Protein AF-A0A916MU70-F1 (afdb_monomer)

Radius of gyration: 18.19 Å; Cα contacts (8 Å, |Δi|>4): 261; chains: 1; bounding box: 43×36×58 Å

Solvent-accessible surface area (backbone atoms only — not comparable to full-atom values): 12241 Å² total; per-residue (Å²): 140,84,85,81,74,80,84,78,78,71,92,57,58,66,60,53,39,55,78,70,65,74,67,72,86,77,66,95,79,74,77,69,49,66,73,71,32,56,70,59,54,36,50,54,51,41,35,31,39,63,47,20,15,44,56,79,94,59,26,24,42,72,26,68,71,28,51,39,54,52,48,46,37,49,30,33,50,70,59,36,48,53,48,24,60,76,67,69,33,61,69,55,35,55,56,50,52,65,70,32,70,90,62,74,66,68,61,48,84,33,25,16,44,101,86,38,65,35,58,87,59,51,63,60,33,53,48,50,36,40,77,70,49,26,36,45,80,45,81,50,98,90,34,46,32,41,30,60,29,74,64,23,47,57,48,31,56,54,48,56,72,36,77,91,34,40,59,60,39,53,40,16,34,46,43,15,73,79,44,34,90,54,54,49,65,57,55,46,53,48,43,59,72,76,37,50,67,55,67,67,37,54,77,78,32,69,57,67,80,74,78,82,86,123

Mean predicted aligned error: 9.68 Å

Foldseek 3Di:
DDDDDDDDPDPVPVVVCVVLPVDDPDDPDPPPALARDLVNVLLLLLLLQQQQAPPNVWGKDKAPLLSQLLSVCLQCVVVLLLLCVVVVVVVLNVLLCVLCVVHRHRSYWFFQADLFTHDPCVVVSVCVCVVSQQWDWDDDPNITMITGDPNSNVVSVVSCPDPVCVSSNSSSNSSNVSPSPPDSVVSSVVCVVRVVQRVPHDGPDTRDPDDDPD

Secondary structure (DSSP, 8-state):
----PPPPPPTTHHHHHHHTT------TT----GGG-HHHHHHHHHHHHHHH-SSTTS-EEE-HHHHHHHHHHHH-HHHHHHHHHHTT-HHHHHHHHHHTTT----SSPPEEETTEEE-TTHHHHHHHHHHTTSEEEEEETTEEEEEE-HHHHHHHHHHHHSGGGHHHHHHHHHHHHHHTTS-HHHHHHHHHHH-HHHHHSPTTSB--------

Sequence (214 aa):
MSTIYPPQPPRGLAEFAEKVGLFTRRPPNALFSTEESIPLHATRLLLLLHLAGRPINQPRIEGRTKLAKLDFFVRYPQFLEKAARILSADKQLAQLQEVTKEGATVESHMIRYRYGPWDQKYYLVLAYLSGKALIDVRPQEGVDRYSLTYKGQELAVKLEAFSEFQILAVQSRIVGDLFGQRRGSWIKDFIYRHFPEVVRTPYNQIIVKADGNE

Structure (mmCIF, N/CA/C/O backbone):
data_AF-A0A916MU70-F1
#
_entry.id   AF-A0A916MU70-F1
#
loop_
_atom_site.group_PDB
_atom_site.id
_atom_site.type_symbol
_atom_site.label_atom_id
_atom_site.label_alt_id
_atom_site.label_comp_id
_atom_site.label_asym_id
_atom_site.label_entity_id
_atom_site.label_seq_id
_atom_site.pdbx_PDB_ins_code
_atom_site.Cartn_x
_atom_site.Cartn_y
_atom_site.Cartn_z
_atom_site.occupancy
_atom_site.B_iso_or_equiv
_atom_site.auth_seq_id
_atom_site.auth_comp_id
_atom_site.auth_asym_id
_atom_site.auth_atom_id
_atom_site.pdbx_PDB_model_num
ATOM 1 N N . MET A 1 1 ? 11.731 19.813 42.533 1.00 39.09 1 MET A N 1
ATOM 2 C CA . MET A 1 1 ? 11.841 19.211 41.187 1.00 39.09 1 MET A CA 1
ATOM 3 C C . MET A 1 1 ? 10.915 18.007 41.148 1.00 39.09 1 MET A C 1
ATOM 5 O O . MET A 1 1 ? 11.233 17.010 41.777 1.00 39.09 1 MET A O 1
ATOM 9 N N . SER A 1 2 ? 9.731 18.143 40.544 1.00 34.59 2 SER A N 1
ATOM 10 C CA . SER A 1 2 ? 8.735 17.065 40.460 1.00 34.59 2 SER A CA 1
ATOM 11 C C . SER A 1 2 ? 8.698 16.551 39.024 1.00 34.59 2 SER A C 1
ATOM 13 O O . SER A 1 2 ? 8.396 17.311 38.105 1.00 34.59 2 SER A O 1
ATOM 15 N N . THR A 1 3 ? 9.088 15.294 38.835 1.00 35.00 3 THR A N 1
ATOM 16 C CA . THR A 1 3 ? 9.145 14.618 37.536 1.00 35.00 3 THR A CA 1
ATOM 17 C C . THR A 1 3 ? 7.733 14.220 37.115 1.00 35.00 3 THR A C 1
ATOM 19 O O . THR A 1 3 ? 7.109 13.367 37.743 1.00 35.00 3 THR A O 1
ATOM 22 N N . ILE A 1 4 ? 7.221 14.849 36.059 1.00 35.84 4 ILE A N 1
ATOM 23 C CA . ILE A 1 4 ? 5.926 14.528 35.454 1.00 35.84 4 ILE A CA 1
ATOM 24 C C . ILE A 1 4 ? 6.111 13.265 34.603 1.00 35.84 4 ILE A C 1
ATOM 26 O O . ILE A 1 4 ? 6.774 13.306 33.569 1.00 35.84 4 ILE A O 1
ATOM 30 N N . TYR A 1 5 ? 5.554 12.136 35.046 1.00 35.50 5 TYR A N 1
ATOM 31 C CA . TYR A 1 5 ? 5.416 10.941 34.208 1.00 35.50 5 TYR A CA 1
ATOM 32 C C . TYR A 1 5 ? 4.299 11.153 33.173 1.00 35.50 5 TYR A C 1
ATOM 34 O O . TYR A 1 5 ? 3.268 11.741 33.514 1.00 35.50 5 TYR A O 1
ATOM 42 N N . PRO A 1 6 ? 4.457 10.662 31.930 1.00 36.56 6 PRO A N 1
ATOM 43 C CA . PRO A 1 6 ? 3.396 10.726 30.936 1.00 36.56 6 PRO A CA 1
ATOM 44 C C . PRO A 1 6 ? 2.190 9.867 31.360 1.00 36.56 6 PRO A C 1
ATOM 46 O O . PRO A 1 6 ? 2.358 8.857 32.056 1.00 36.56 6 PRO A O 1
ATOM 49 N N . PRO A 1 7 ? 0.967 10.257 30.959 1.00 39.69 7 PRO A N 1
ATOM 50 C CA . PRO A 1 7 ? -0.252 9.548 31.321 1.00 39.69 7 PRO A CA 1
ATOM 51 C C . PRO A 1 7 ? -0.241 8.116 30.775 1.00 39.69 7 PRO A C 1
ATOM 53 O O . PRO A 1 7 ? 0.104 7.867 29.621 1.00 39.69 7 PRO A O 1
ATOM 56 N N . GLN A 1 8 ? -0.634 7.174 31.631 1.00 48.22 8 GLN A N 1
ATOM 57 C CA . GLN A 1 8 ? -0.792 5.767 31.270 1.00 48.22 8 GLN A CA 1
ATOM 58 C C . GLN A 1 8 ? -1.903 5.607 30.217 1.00 48.22 8 GLN A C 1
ATOM 60 O O . GLN A 1 8 ? -2.934 6.282 30.321 1.00 48.22 8 GLN A O 1
ATOM 65 N N . PRO A 1 9 ? -1.737 4.708 29.230 1.00 41.88 9 PRO A N 1
ATOM 66 C CA . PRO A 1 9 ? -2.758 4.467 28.222 1.00 41.88 9 PRO A CA 1
ATOM 67 C C . PRO A 1 9 ? -4.061 3.950 28.863 1.00 41.88 9 PRO A C 1
ATOM 69 O O . PRO A 1 9 ? -4.024 3.241 29.876 1.00 41.88 9 PRO A O 1
ATOM 72 N N . PRO A 1 10 ? -5.231 4.292 28.293 1.00 46.28 10 PRO A N 1
ATOM 73 C CA . PRO A 1 10 ? -6.526 3.940 28.863 1.00 46.28 10 PRO A CA 1
ATOM 74 C C . PRO A 1 10 ? -6.709 2.418 28.959 1.00 46.28 10 PRO A C 1
ATOM 76 O O . PRO A 1 10 ? -6.382 1.667 28.038 1.00 46.28 10 PRO A O 1
ATOM 79 N N . ARG A 1 11 ? -7.291 1.979 30.084 1.00 52.62 11 ARG A N 1
ATOM 80 C CA . ARG A 1 11 ? -7.441 0.582 30.552 1.00 52.62 11 ARG A CA 1
ATOM 81 C C . ARG A 1 11 ? -8.188 -0.405 29.626 1.00 52.62 11 ARG A C 1
ATOM 83 O O . ARG A 1 11 ? -8.424 -1.526 30.045 1.00 52.62 11 ARG A O 1
ATOM 90 N N . GLY A 1 12 ? -8.535 -0.055 28.387 1.00 46.00 12 GLY A N 1
ATOM 91 C CA . GLY A 1 12 ? -9.321 -0.915 27.482 1.00 46.00 12 GLY A CA 1
ATOM 92 C C . GLY A 1 12 ? -8.553 -1.578 26.329 1.00 46.00 12 GLY A C 1
ATOM 93 O O . GLY A 1 12 ? -9.033 -2.555 25.761 1.00 46.00 12 GLY A O 1
ATOM 94 N N . LEU A 1 13 ? -7.367 -1.079 25.960 1.00 51.09 13 LEU A N 1
ATOM 95 C CA . LEU A 1 13 ? -6.635 -1.568 24.776 1.00 51.09 13 LEU A CA 1
ATOM 96 C C . LEU A 1 13 ? -6.007 -2.953 24.987 1.00 51.09 13 LEU A C 1
ATOM 98 O O . LEU A 1 13 ? -6.048 -3.793 24.088 1.00 51.09 13 LEU A O 1
ATOM 102 N N . ALA A 1 14 ? -5.469 -3.203 26.181 1.00 47.69 14 ALA A N 1
ATOM 103 C CA . ALA A 1 14 ? -4.862 -4.486 26.528 1.00 47.69 14 ALA A CA 1
ATOM 104 C C . ALA A 1 14 ? -5.908 -5.612 26.589 1.00 47.69 14 ALA A C 1
ATOM 106 O O . ALA A 1 14 ? -5.704 -6.680 26.020 1.00 47.69 14 ALA A O 1
ATOM 107 N N . GLU A 1 15 ? -7.062 -5.335 27.198 1.00 47.56 15 GLU A N 1
ATOM 108 C CA . GLU A 1 15 ? -8.146 -6.307 27.374 1.00 47.56 15 GLU A CA 1
ATOM 109 C C . GLU A 1 15 ? -8.840 -6.645 26.041 1.00 47.56 15 GLU A C 1
ATOM 111 O O . GLU A 1 15 ? -9.194 -7.798 25.777 1.00 47.56 15 GLU A O 1
ATOM 116 N N . PHE A 1 16 ? -8.975 -5.655 25.149 1.00 52.62 16 PHE A N 1
ATOM 117 C CA . PHE A 1 16 ? -9.451 -5.873 23.783 1.00 52.62 16 PHE A CA 1
ATOM 118 C C . PHE A 1 16 ? -8.473 -6.745 22.985 1.00 52.62 16 PHE A C 1
ATOM 120 O O . PHE A 1 16 ? -8.904 -7.703 22.345 1.00 52.62 16 PHE A O 1
ATOM 127 N N . ALA A 1 17 ? -7.167 -6.458 23.061 1.00 52.12 17 ALA A N 1
ATOM 128 C CA . ALA A 1 17 ? -6.118 -7.198 22.357 1.00 52.12 17 ALA A CA 1
ATOM 129 C C . ALA A 1 17 ? -5.981 -8.658 22.833 1.00 52.12 17 ALA A C 1
ATOM 131 O O . ALA A 1 17 ? -5.734 -9.555 22.021 1.00 52.12 17 ALA A O 1
ATOM 132 N N . GLU A 1 18 ? -6.188 -8.908 24.126 1.00 48.69 18 GLU A N 1
ATOM 133 C CA . GLU A 1 18 ? -6.185 -10.251 24.709 1.00 48.69 18 GLU A CA 1
ATOM 134 C C . GLU A 1 18 ? -7.394 -11.074 24.234 1.00 48.69 18 GLU A C 1
ATOM 136 O O . GLU A 1 18 ? -7.226 -12.188 23.735 1.00 48.69 18 GLU A O 1
ATOM 141 N N . LYS A 1 19 ? -8.604 -10.491 24.251 1.00 49.34 19 LYS A N 1
ATOM 142 C CA . LYS A 1 19 ? -9.835 -11.155 23.776 1.00 49.34 19 LYS A CA 1
ATOM 143 C C . LYS A 1 19 ? -9.817 -11.530 22.293 1.00 49.34 19 LYS A C 1
ATOM 145 O O . LYS A 1 19 ? -10.472 -12.495 21.909 1.00 49.34 19 LYS A O 1
ATOM 150 N N . VAL A 1 20 ? -9.081 -10.802 21.449 1.00 53.97 20 VAL A N 1
ATOM 151 C CA . VAL A 1 20 ? -8.964 -11.115 20.009 1.00 53.97 20 VAL A CA 1
ATOM 152 C C . VAL A 1 20 ? -7.764 -12.013 19.660 1.00 53.97 20 VAL A C 1
ATOM 154 O O . VAL A 1 20 ? -7.490 -12.252 18.474 1.00 53.97 20 VAL A O 1
ATOM 157 N N . GLY A 1 21 ? -7.057 -12.525 20.676 1.00 40.78 21 GLY A N 1
ATOM 158 C CA . GLY A 1 21 ? -5.940 -13.456 20.518 1.00 40.78 21 GLY A CA 1
ATOM 159 C C . GLY A 1 21 ? -4.727 -12.841 19.816 1.00 40.78 21 GLY A C 1
ATOM 160 O O . GLY A 1 21 ? -4.079 -13.521 19.024 1.00 40.78 21 GLY A O 1
ATOM 161 N N . LEU A 1 22 ? -4.447 -11.550 20.044 1.00 49.25 22 LEU A N 1
ATOM 162 C CA . LEU A 1 22 ? -3.295 -10.856 19.447 1.00 49.25 22 LEU A CA 1
ATOM 163 C C . LEU A 1 22 ? -1.974 -11.090 20.200 1.00 49.25 22 LEU A C 1
ATOM 165 O O . LEU A 1 22 ? -0.921 -10.736 19.678 1.00 49.25 22 LEU A O 1
ATOM 169 N N . PHE A 1 23 ? -2.000 -11.731 21.373 1.00 44.03 23 PHE A N 1
ATOM 170 C CA . PHE A 1 23 ? -0.797 -12.086 22.128 1.00 44.03 23 PHE A CA 1
ATOM 171 C C . PHE A 1 23 ? -0.795 -13.571 22.508 1.00 44.03 23 PHE A C 1
ATOM 173 O O . PHE A 1 23 ? -1.326 -13.976 23.537 1.00 44.03 23 PHE A O 1
ATOM 180 N N . THR A 1 24 ? -0.150 -14.404 21.693 1.00 42.59 24 THR A N 1
ATOM 181 C CA . THR A 1 24 ? 0.369 -15.694 22.166 1.00 42.59 24 THR A CA 1
ATOM 182 C C . THR A 1 24 ? 1.608 -15.426 23.019 1.00 42.59 24 THR A C 1
ATOM 184 O O . THR A 1 24 ? 2.447 -14.620 22.619 1.00 42.59 24 THR A O 1
ATOM 187 N N . ARG A 1 25 ? 1.692 -16.071 24.194 1.00 40.31 25 ARG A N 1
ATOM 188 C CA . ARG A 1 25 ? 2.768 -15.970 25.204 1.00 40.31 25 ARG A CA 1
ATOM 189 C C . ARG A 1 25 ? 4.104 -15.478 24.628 1.00 40.31 25 ARG A C 1
ATOM 191 O O . ARG A 1 25 ? 4.777 -16.190 23.889 1.00 40.31 25 ARG A O 1
ATOM 198 N N . ARG A 1 26 ? 4.465 -14.251 25.002 1.00 37.72 26 ARG A N 1
ATOM 199 C CA . ARG A 1 26 ? 5.700 -13.562 24.619 1.00 37.72 26 ARG A CA 1
ATOM 200 C C . ARG A 1 26 ? 6.913 -14.345 25.152 1.00 37.72 26 ARG A C 1
ATOM 202 O O . ARG A 1 26 ? 7.022 -14.464 26.373 1.00 37.72 26 ARG A O 1
ATOM 209 N N . PRO A 1 27 ? 7.832 -14.860 24.314 1.00 40.34 27 PRO A N 1
ATOM 210 C CA . PRO A 1 27 ? 9.131 -15.280 24.816 1.00 40.34 27 PRO A CA 1
ATOM 211 C C . PRO A 1 27 ? 9.857 -14.038 25.366 1.00 40.34 27 PRO A C 1
ATOM 213 O O . PRO A 1 27 ? 9.828 -12.976 24.728 1.00 40.34 27 PRO A O 1
ATOM 216 N N . PRO A 1 28 ? 10.467 -14.123 26.557 1.00 38.22 28 PRO A N 1
ATOM 217 C CA . PRO A 1 28 ? 11.168 -12.999 27.158 1.00 38.22 28 PRO A CA 1
ATOM 218 C C . PRO A 1 28 ? 12.406 -12.696 26.300 1.00 38.22 28 PRO A C 1
ATOM 220 O O . PRO A 1 28 ? 13.367 -13.453 26.342 1.00 38.22 28 PRO A O 1
ATOM 223 N N . ASN A 1 29 ? 12.327 -11.625 25.495 1.00 41.56 29 ASN A N 1
ATOM 224 C CA . ASN A 1 29 ? 13.377 -10.980 24.671 1.00 41.56 29 ASN A CA 1
ATOM 225 C C . ASN A 1 29 ? 13.202 -10.962 23.138 1.00 41.56 29 ASN A C 1
ATOM 227 O O . ASN A 1 29 ? 14.087 -10.457 22.455 1.00 41.56 29 ASN A O 1
ATOM 231 N N . ALA A 1 30 ? 12.063 -11.364 22.567 1.00 41.38 30 ALA A N 1
ATOM 232 C CA . ALA A 1 30 ? 11.775 -11.028 21.164 1.00 41.38 30 ALA A CA 1
ATOM 233 C C . ALA A 1 30 ? 11.085 -9.652 21.076 1.00 41.38 30 ALA A C 1
ATOM 235 O O . ALA A 1 30 ? 9.859 -9.544 21.153 1.00 41.38 30 ALA A O 1
ATOM 236 N N . LEU A 1 31 ? 11.863 -8.572 20.961 1.00 41.44 31 LEU A N 1
ATOM 237 C CA . LEU A 1 31 ? 11.365 -7.355 20.315 1.00 41.44 31 LEU A CA 1
ATOM 238 C C . LEU A 1 31 ? 11.284 -7.697 18.827 1.00 41.44 31 LEU A C 1
ATOM 240 O O . LEU A 1 31 ? 12.309 -7.694 18.155 1.00 41.44 31 LEU A O 1
ATOM 244 N N . PHE A 1 32 ? 10.110 -8.080 18.321 1.00 45.81 32 PHE A N 1
ATOM 245 C CA . PHE A 1 32 ? 9.957 -8.246 16.877 1.00 45.81 32 PHE A CA 1
ATOM 246 C C . PHE A 1 32 ? 10.334 -6.920 16.216 1.00 45.81 32 PHE A C 1
ATOM 248 O O . PHE A 1 32 ? 9.742 -5.883 16.527 1.00 45.81 32 PHE A O 1
ATOM 255 N N . SER A 1 33 ? 11.330 -6.944 15.335 1.00 61.16 33 SER A N 1
ATOM 256 C CA . SER A 1 33 ? 11.580 -5.825 14.435 1.00 61.16 33 SER A CA 1
ATOM 257 C C . SER A 1 33 ? 10.332 -5.605 13.568 1.00 61.16 33 SER A C 1
ATOM 259 O O . SER A 1 33 ? 9.541 -6.531 13.348 1.00 61.16 33 SER A O 1
ATOM 261 N N . THR A 1 34 ? 10.133 -4.384 13.066 1.00 64.88 34 THR A N 1
ATOM 262 C CA . THR A 1 34 ? 9.073 -4.084 12.082 1.00 64.88 34 THR A CA 1
ATOM 263 C C . THR A 1 34 ? 9.092 -5.094 10.927 1.00 64.88 34 THR A C 1
ATOM 265 O O . THR A 1 34 ? 8.052 -5.599 10.510 1.00 64.88 34 THR A O 1
ATOM 268 N N . GLU A 1 35 ? 10.291 -5.522 10.525 1.00 75.38 35 GLU A N 1
ATOM 269 C CA . GLU A 1 35 ? 10.541 -6.554 9.516 1.00 75.38 35 GLU A CA 1
ATOM 270 C C . GLU A 1 35 ? 9.827 -7.890 9.752 1.00 75.38 35 GLU A C 1
ATOM 272 O O . GLU A 1 35 ? 9.356 -8.510 8.793 1.00 75.38 35 GLU A O 1
ATOM 277 N N . GLU A 1 36 ? 9.728 -8.345 11.000 1.00 77.00 36 GLU A N 1
ATOM 278 C CA . GLU A 1 36 ? 9.211 -9.676 11.350 1.00 77.00 36 GLU A CA 1
ATOM 279 C C . GLU A 1 36 ? 7.743 -9.656 11.803 1.00 77.00 36 GLU A C 1
ATOM 281 O O . GLU A 1 36 ? 7.086 -10.698 11.874 1.00 77.00 36 GLU A O 1
ATOM 286 N N . SER A 1 37 ? 7.187 -8.475 12.073 1.00 86.69 37 SER A N 1
ATOM 287 C CA . SER A 1 37 ? 5.852 -8.338 12.651 1.00 86.69 37 SER A CA 1
ATOM 288 C C . SER A 1 37 ? 4.737 -8.419 11.605 1.00 86.69 37 SER A C 1
ATOM 290 O O . SER A 1 37 ? 4.356 -7.429 10.979 1.00 86.69 37 SER A O 1
ATOM 292 N N . ILE A 1 38 ? 4.136 -9.604 11.454 1.00 89.88 38 ILE A N 1
ATOM 293 C CA . ILE A 1 38 ? 2.951 -9.803 10.597 1.00 89.88 38 ILE A CA 1
ATOM 294 C C . ILE A 1 38 ? 1.816 -8.810 10.904 1.00 89.88 38 ILE A C 1
ATOM 296 O O . ILE A 1 38 ? 1.257 -8.275 9.945 1.00 89.88 38 ILE A O 1
ATOM 300 N N . PRO A 1 39 ? 1.474 -8.500 12.174 1.00 90.19 39 PRO A N 1
ATOM 301 C CA . PRO A 1 39 ? 0.463 -7.490 12.471 1.00 90.19 39 PRO A CA 1
ATOM 302 C C . PRO A 1 39 ? 0.796 -6.093 11.931 1.00 90.19 39 PRO A C 1
ATOM 304 O O . PRO A 1 39 ? -0.106 -5.428 11.430 1.00 90.19 39 PRO A O 1
ATOM 307 N N . LEU A 1 40 ? 2.062 -5.658 11.970 1.00 89.31 40 LEU A N 1
ATOM 308 C CA . LEU A 1 40 ? 2.454 -4.349 11.428 1.00 89.31 40 LEU A CA 1
ATOM 309 C C . LEU A 1 40 ? 2.334 -4.321 9.898 1.00 89.31 40 LEU A C 1
ATOM 311 O O . LEU A 1 40 ? 1.704 -3.416 9.345 1.00 89.31 40 LEU A O 1
ATOM 315 N N . HIS A 1 41 ? 2.804 -5.373 9.218 1.00 92.50 41 HIS A N 1
ATOM 316 C CA . HIS A 1 41 ? 2.615 -5.524 7.768 1.00 92.50 41 HIS A CA 1
ATOM 317 C C . HIS A 1 41 ? 1.136 -5.559 7.372 1.00 92.50 41 HIS A C 1
ATOM 319 O O . HIS A 1 41 ? 0.739 -4.977 6.361 1.00 92.50 41 HIS A O 1
ATOM 325 N N . ALA A 1 42 ? 0.311 -6.237 8.170 1.00 95.38 42 ALA A N 1
ATOM 326 C CA . ALA A 1 42 ? -1.127 -6.335 7.967 1.00 95.38 42 ALA A CA 1
ATOM 327 C C . ALA A 1 42 ? -1.816 -4.970 8.124 1.00 95.38 42 ALA A C 1
ATOM 329 O O . ALA A 1 42 ? -2.623 -4.601 7.271 1.00 95.38 42 ALA A O 1
ATOM 330 N N . THR A 1 43 ? -1.460 -4.201 9.158 1.00 95.44 43 THR A N 1
ATOM 331 C CA . THR A 1 43 ? -1.945 -2.830 9.378 1.00 95.44 43 THR A CA 1
ATOM 332 C C . THR A 1 43 ? -1.630 -1.927 8.189 1.00 95.44 43 THR A C 1
ATOM 334 O O . THR A 1 43 ? -2.529 -1.265 7.670 1.00 95.44 43 THR A O 1
ATOM 337 N N . ARG A 1 44 ? -0.387 -1.950 7.694 1.00 95.94 44 ARG A N 1
ATOM 338 C CA . ARG A 1 44 ? 0.017 -1.162 6.523 1.00 95.94 44 ARG A CA 1
ATOM 339 C C . ARG A 1 44 ? -0.782 -1.543 5.273 1.00 95.94 44 ARG A C 1
ATOM 341 O O . ARG A 1 44 ? -1.271 -0.656 4.580 1.00 95.94 44 ARG A O 1
ATOM 348 N N . LEU A 1 45 ? -0.981 -2.837 4.997 1.00 97.25 45 LEU A N 1
ATOM 349 C CA . LEU A 1 45 ? -1.803 -3.262 3.854 1.00 97.25 45 LEU A CA 1
ATOM 350 C C . LEU A 1 45 ? -3.287 -2.896 4.010 1.00 97.25 45 LEU A C 1
ATOM 352 O O . LEU A 1 45 ? -3.924 -2.582 3.005 1.00 97.25 45 LEU A O 1
ATOM 356 N N . LEU A 1 46 ? -3.840 -2.902 5.228 1.00 97.56 46 LEU A N 1
ATOM 357 C CA . LEU A 1 46 ? -5.210 -2.437 5.478 1.00 97.56 46 LEU A CA 1
ATOM 358 C C . LEU A 1 46 ? -5.358 -0.942 5.199 1.00 97.56 46 LEU A C 1
ATOM 360 O O . LEU A 1 46 ? -6.273 -0.561 4.471 1.00 97.56 46 LEU A O 1
ATOM 364 N N . LEU A 1 47 ? -4.448 -0.115 5.722 1.00 97.94 47 LEU A N 1
ATOM 365 C CA . LEU A 1 47 ? -4.432 1.328 5.462 1.00 97.94 47 LEU A CA 1
ATOM 366 C C . LEU A 1 47 ? -4.236 1.622 3.973 1.00 97.94 47 LEU A C 1
ATOM 368 O O . LEU A 1 47 ? -4.939 2.459 3.408 1.00 97.94 47 LEU A O 1
ATOM 372 N N . LEU A 1 48 ? -3.343 0.886 3.308 1.00 98.19 48 LEU A N 1
ATOM 373 C CA . LEU A 1 48 ? -3.124 1.027 1.874 1.00 98.19 48 LEU A CA 1
ATOM 374 C C . LEU A 1 48 ? -4.376 0.662 1.067 1.00 98.19 48 LEU A C 1
ATOM 376 O O . LEU A 1 48 ? -4.758 1.409 0.170 1.00 98.19 48 LEU A O 1
ATOM 380 N N . LEU A 1 49 ? -5.040 -0.456 1.373 1.00 98.00 49 LEU A N 1
ATOM 381 C CA . LEU A 1 49 ? -6.299 -0.820 0.717 1.00 98.00 49 LEU A CA 1
ATOM 382 C C . LEU A 1 49 ? -7.368 0.250 0.949 1.00 98.00 49 LEU A C 1
ATOM 384 O O . LEU A 1 49 ? -8.023 0.654 -0.007 1.00 98.00 49 LEU A O 1
ATOM 388 N N . HIS A 1 50 ? -7.498 0.732 2.184 1.00 98.06 50 HIS A N 1
ATOM 389 C CA . HIS A 1 50 ? -8.481 1.736 2.577 1.00 98.06 50 HIS A CA 1
ATOM 390 C C . HIS A 1 50 ? -8.288 3.074 1.847 1.00 98.06 50 HIS A C 1
ATOM 392 O O . HIS A 1 50 ? -9.242 3.623 1.301 1.00 98.06 50 HIS A O 1
ATOM 398 N N . LEU A 1 51 ? -7.050 3.572 1.783 1.00 98.00 51 LEU A N 1
ATOM 399 C CA . LEU A 1 51 ? -6.747 4.928 1.315 1.00 98.00 51 LEU A CA 1
ATOM 400 C C . LEU A 1 51 ? -6.357 4.983 -0.171 1.00 98.00 51 LEU A C 1
ATOM 402 O O . LEU A 1 51 ? -6.670 5.955 -0.869 1.00 98.00 51 LEU A O 1
ATOM 406 N N . ALA A 1 52 ? -5.726 3.927 -0.693 1.00 97.88 52 ALA A N 1
ATOM 407 C CA . ALA A 1 52 ? -5.289 3.846 -2.088 1.00 97.88 52 ALA A CA 1
ATOM 408 C C . ALA A 1 52 ? -6.184 2.985 -2.986 1.00 97.88 52 ALA A C 1
ATOM 410 O O . ALA A 1 52 ? -6.085 3.083 -4.214 1.00 97.88 52 ALA A O 1
ATOM 411 N N . GLY A 1 53 ? -7.070 2.168 -2.410 1.00 96.94 53 GLY A N 1
ATOM 412 C CA . GLY A 1 53 ? -8.044 1.387 -3.165 1.00 96.94 53 GLY A CA 1
ATOM 413 C C . GLY A 1 53 ? -8.987 2.277 -3.973 1.00 96.94 53 GLY A C 1
ATOM 414 O O . GLY A 1 53 ? -9.341 3.385 -3.560 1.00 96.94 53 GLY A O 1
ATOM 415 N N . ARG A 1 54 ? -9.391 1.807 -5.158 1.00 95.25 54 ARG A N 1
ATOM 416 C CA . ARG A 1 54 ? -10.335 2.520 -6.032 1.00 95.25 54 ARG A CA 1
ATOM 417 C C . ARG A 1 54 ? -11.414 1.577 -6.570 1.00 95.25 54 ARG A C 1
ATOM 419 O O . ARG A 1 54 ? -11.099 0.421 -6.851 1.00 95.25 54 ARG A O 1
ATOM 426 N N . PRO A 1 55 ? -12.661 2.057 -6.753 1.00 93.31 55 PRO A N 1
ATOM 427 C CA . PRO A 1 55 ? -13.163 3.404 -6.454 1.00 93.31 55 PRO A CA 1
ATOM 428 C C . PRO A 1 55 ? -13.269 3.659 -4.939 1.00 93.31 55 PRO A C 1
ATOM 430 O O . PRO A 1 55 ? -13.264 2.720 -4.155 1.00 93.31 55 PRO A O 1
ATOM 433 N N . ILE A 1 56 ? -13.332 4.929 -4.525 1.00 88.75 56 ILE A N 1
ATOM 434 C CA . ILE A 1 56 ? -13.245 5.337 -3.105 1.00 88.75 56 ILE A CA 1
ATOM 435 C C . ILE A 1 56 ? -14.379 4.743 -2.251 1.00 88.75 56 ILE A C 1
ATOM 437 O O . ILE A 1 56 ? -14.156 4.359 -1.111 1.00 88.75 56 ILE A O 1
ATOM 441 N N . ASN A 1 57 ? -15.589 4.632 -2.802 1.00 88.56 57 ASN A N 1
ATOM 442 C CA . ASN A 1 57 ? -16.758 4.080 -2.109 1.00 88.56 57 ASN A CA 1
ATOM 443 C C . ASN A 1 57 ? -16.717 2.551 -1.942 1.00 88.56 57 ASN A C 1
ATOM 445 O O . ASN A 1 57 ? -17.465 1.999 -1.141 1.00 88.56 57 ASN A O 1
ATOM 449 N N . GLN A 1 58 ? -15.873 1.864 -2.708 1.00 89.88 58 GLN A N 1
ATOM 450 C CA . GLN A 1 58 ? -15.681 0.423 -2.614 1.00 89.88 58 GLN A CA 1
ATOM 451 C C . GLN A 1 58 ? -14.201 0.108 -2.868 1.00 89.88 58 GLN A C 1
ATOM 453 O O . GLN A 1 58 ? -13.845 -0.383 -3.950 1.00 89.88 58 GLN A O 1
ATOM 458 N N . PRO A 1 59 ? -13.326 0.449 -1.904 1.00 93.25 59 PRO A N 1
ATOM 459 C CA . PRO A 1 59 ? -11.890 0.425 -2.106 1.00 93.25 59 PRO A CA 1
ATOM 460 C C . PRO A 1 59 ? -11.415 -0.994 -2.409 1.00 93.25 59 PRO A C 1
ATOM 462 O O . PRO A 1 59 ? -11.601 -1.933 -1.628 1.00 93.25 59 PRO A O 1
ATOM 465 N N . ARG A 1 60 ? -10.790 -1.144 -3.577 1.00 95.25 60 ARG A N 1
ATOM 466 C CA . ARG A 1 60 ? -10.172 -2.391 -4.020 1.00 95.25 60 ARG A CA 1
ATOM 467 C C . ARG A 1 60 ? -8.887 -2.135 -4.792 1.00 95.25 60 ARG A C 1
ATOM 469 O O . ARG A 1 60 ? -8.692 -1.066 -5.375 1.00 95.25 60 ARG A O 1
ATOM 476 N N . ILE A 1 61 ? -8.023 -3.140 -4.819 1.00 96.50 61 ILE A N 1
ATOM 477 C CA . ILE A 1 61 ? -6.822 -3.172 -5.651 1.00 96.50 61 ILE A CA 1
ATOM 478 C C . ILE A 1 61 ? -6.868 -4.444 -6.495 1.00 96.50 61 ILE A C 1
ATOM 480 O O . ILE A 1 61 ? -7.010 -5.548 -5.977 1.00 96.50 61 ILE A O 1
ATOM 484 N N . GLU A 1 62 ? -6.749 -4.274 -7.807 1.00 94.19 62 GLU A N 1
ATOM 485 C CA . GLU A 1 62 ? -6.749 -5.369 -8.776 1.00 94.19 62 GLU A CA 1
ATOM 486 C C . GLU A 1 62 ? -5.303 -5.757 -9.101 1.00 94.19 62 GLU A C 1
ATOM 488 O O . GLU A 1 62 ? -4.519 -4.964 -9.636 1.00 94.19 62 GLU A O 1
ATOM 493 N N . GLY A 1 63 ? -4.948 -6.987 -8.743 1.00 92.38 63 GLY A N 1
ATOM 494 C CA . GLY A 1 63 ? -3.666 -7.611 -9.022 1.00 92.38 63 GLY A CA 1
ATOM 495 C C . GLY A 1 63 ? -2.632 -7.426 -7.919 1.00 92.38 63 GLY A C 1
ATOM 496 O O . GLY A 1 63 ? -2.259 -6.314 -7.535 1.00 92.38 63 GLY A O 1
ATOM 497 N N . ARG A 1 64 ? -2.055 -8.551 -7.486 1.00 91.19 64 ARG A N 1
ATOM 498 C CA . ARG A 1 64 ? -0.999 -8.593 -6.465 1.00 91.19 64 ARG A CA 1
ATOM 499 C C . ARG A 1 64 ? 0.221 -7.761 -6.846 1.00 91.19 64 ARG A C 1
ATOM 501 O O . ARG A 1 64 ? 0.857 -7.144 -6.002 1.00 91.19 64 ARG A O 1
ATOM 508 N N . THR A 1 65 ? 0.538 -7.708 -8.138 1.00 89.56 65 THR A N 1
ATOM 509 C CA . THR A 1 65 ? 1.642 -6.895 -8.657 1.00 89.56 65 THR A CA 1
ATOM 510 C C . THR A 1 65 ? 1.386 -5.396 -8.512 1.00 89.56 65 THR A C 1
ATOM 512 O O . THR A 1 65 ? 2.341 -4.657 -8.280 1.00 89.56 65 THR A O 1
ATOM 515 N N . LYS A 1 66 ? 0.131 -4.938 -8.643 1.00 94.50 66 LYS A N 1
ATOM 516 C CA . LYS A 1 66 ? -0.231 -3.539 -8.376 1.00 94.50 66 LYS A CA 1
ATOM 517 C C . LYS A 1 66 ? -0.122 -3.264 -6.880 1.00 94.50 66 LYS A C 1
ATOM 519 O O . LYS A 1 66 ? 0.552 -2.310 -6.511 1.00 94.50 66 LYS A O 1
ATOM 524 N N . LEU A 1 67 ? -0.685 -4.141 -6.044 1.00 95.81 67 LEU A N 1
ATOM 525 C CA . LEU A 1 67 ? -0.595 -4.035 -4.584 1.00 95.81 67 LEU A CA 1
ATOM 526 C C . LEU A 1 67 ? 0.860 -3.904 -4.104 1.00 95.81 67 LEU A C 1
ATOM 528 O O . LEU A 1 67 ? 1.172 -2.960 -3.390 1.00 95.81 67 LEU A O 1
ATOM 532 N N . ALA A 1 68 ? 1.757 -4.776 -4.577 1.00 94.31 68 ALA A N 1
ATOM 533 C CA . ALA A 1 68 ? 3.182 -4.742 -4.233 1.00 94.31 68 ALA A CA 1
ATOM 534 C C . ALA A 1 68 ? 3.878 -3.425 -4.608 1.00 94.31 68 ALA A C 1
ATOM 536 O O . ALA A 1 68 ? 4.734 -2.937 -3.878 1.00 94.31 68 ALA A O 1
ATOM 537 N N . LYS A 1 69 ? 3.513 -2.830 -5.747 1.00 95.25 69 LYS A N 1
ATOM 538 C CA . LYS A 1 69 ? 4.113 -1.571 -6.207 1.00 95.25 69 LYS A CA 1
ATOM 539 C C . LYS A 1 69 ? 3.577 -0.356 -5.467 1.00 95.25 69 LYS A C 1
ATOM 541 O O . LYS A 1 69 ? 4.331 0.579 -5.242 1.00 95.25 69 LYS A O 1
ATOM 546 N N . LEU A 1 70 ? 2.297 -0.360 -5.106 1.00 97.44 70 LEU A N 1
ATOM 547 C CA . LEU A 1 70 ? 1.736 0.689 -4.258 1.00 97.44 70 LEU A CA 1
ATOM 548 C C . LEU A 1 70 ? 2.367 0.634 -2.863 1.00 97.44 70 LEU A C 1
ATOM 550 O O . LEU A 1 70 ? 2.792 1.657 -2.340 1.00 97.44 70 LEU A O 1
ATOM 554 N N . ASP A 1 71 ? 2.515 -0.569 -2.313 1.00 96.44 71 ASP A N 1
ATOM 555 C CA . ASP A 1 71 ? 3.138 -0.768 -1.009 1.00 96.44 71 ASP A CA 1
ATOM 556 C C . ASP A 1 71 ? 4.616 -0.380 -0.976 1.00 96.44 71 ASP A C 1
ATOM 558 O O . ASP A 1 71 ? 5.084 0.193 0.002 1.00 96.44 71 ASP A O 1
ATOM 562 N N . PHE A 1 72 ? 5.342 -0.617 -2.070 1.00 95.44 72 PHE A N 1
ATOM 563 C CA . PHE A 1 72 ? 6.712 -0.135 -2.220 1.00 95.44 72 PHE A CA 1
ATOM 564 C C . PHE A 1 72 ? 6.826 1.369 -1.952 1.00 95.44 72 PHE A C 1
ATOM 566 O O . PHE A 1 72 ? 7.712 1.792 -1.219 1.00 95.44 72 PHE A O 1
ATOM 573 N N . PHE A 1 73 ? 5.912 2.178 -2.485 1.00 96.06 73 PHE A N 1
ATOM 574 C CA . PHE A 1 73 ? 5.943 3.617 -2.239 1.00 96.06 73 PHE A CA 1
ATOM 575 C C . PHE A 1 73 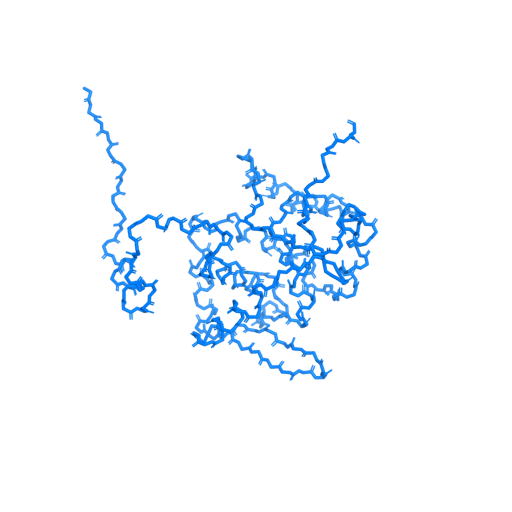? 5.584 3.998 -0.800 1.00 96.06 73 PHE A C 1
ATOM 577 O O . PHE A 1 73 ? 6.090 5.000 -0.309 1.00 96.06 73 PHE A O 1
ATOM 584 N N . VAL A 1 74 ? 4.752 3.207 -0.115 1.00 94.81 74 VAL A N 1
ATOM 585 C CA . VAL A 1 74 ? 4.474 3.423 1.313 1.00 94.81 74 VAL A CA 1
ATOM 586 C C . VAL A 1 74 ? 5.716 3.116 2.148 1.00 94.81 74 VAL A C 1
ATOM 588 O O . VAL A 1 74 ? 6.112 3.922 2.979 1.00 94.81 74 VAL A O 1
ATOM 591 N N . ARG A 1 75 ? 6.377 1.980 1.899 1.00 91.62 75 ARG A N 1
ATOM 592 C CA . ARG A 1 75 ? 7.556 1.551 2.671 1.00 91.62 75 ARG A CA 1
ATOM 593 C C . ARG A 1 75 ? 8.799 2.398 2.419 1.00 91.62 75 ARG A C 1
ATOM 595 O O . ARG A 1 75 ? 9.661 2.477 3.289 1.00 91.62 75 ARG A O 1
ATOM 602 N N . TYR A 1 76 ? 8.907 2.989 1.232 1.00 92.31 76 TYR A N 1
ATOM 603 C CA . TYR A 1 76 ? 10.059 3.778 0.810 1.00 92.31 76 TYR A CA 1
ATOM 604 C C . TYR A 1 76 ? 9.661 5.237 0.520 1.00 92.31 76 TYR A C 1
ATOM 606 O O . TYR A 1 76 ? 9.569 5.637 -0.652 1.00 92.31 76 TYR A O 1
ATOM 614 N N . PRO A 1 77 ? 9.449 6.058 1.565 1.00 90.94 77 PRO A N 1
ATOM 615 C CA . PRO A 1 77 ? 9.007 7.449 1.435 1.00 90.94 77 PRO A CA 1
ATOM 616 C C . PRO A 1 77 ? 9.887 8.302 0.514 1.00 90.94 77 PRO A C 1
ATOM 618 O O . PRO A 1 77 ? 9.374 9.146 -0.213 1.00 90.94 77 PRO A O 1
ATOM 621 N N . GLN A 1 78 ? 11.191 8.039 0.443 1.00 90.75 78 GLN A N 1
ATOM 622 C CA . GLN A 1 78 ? 12.106 8.733 -0.465 1.00 90.75 78 GLN A CA 1
ATOM 623 C C . GLN A 1 78 ? 11.760 8.526 -1.950 1.00 90.75 78 GLN A C 1
ATOM 625 O O . GLN A 1 78 ? 11.882 9.452 -2.756 1.00 90.75 78 GLN A O 1
ATOM 630 N N . PHE A 1 79 ? 11.300 7.327 -2.331 1.00 93.75 79 PHE A N 1
ATOM 631 C CA . PHE A 1 79 ? 10.853 7.067 -3.702 1.00 93.75 79 PHE A CA 1
ATOM 632 C C . PHE A 1 79 ? 9.490 7.706 -3.959 1.00 93.75 79 PHE A C 1
ATOM 634 O O . PHE A 1 79 ? 9.237 8.158 -5.076 1.00 93.75 79 PHE A O 1
ATOM 641 N N . LEU A 1 80 ? 8.634 7.792 -2.937 1.00 95.56 80 LEU A N 1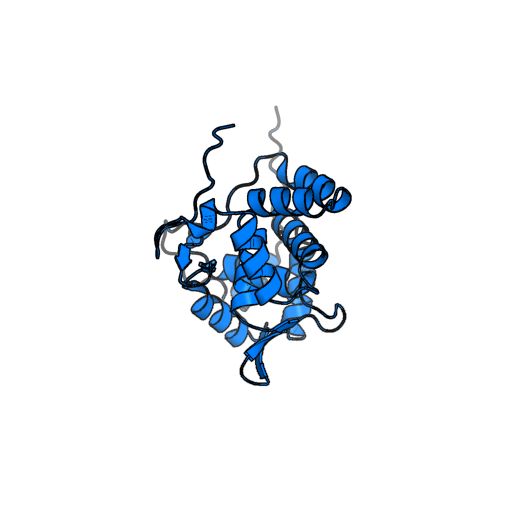
ATOM 642 C CA . LEU A 1 80 ? 7.358 8.498 -3.023 1.00 95.56 80 LEU A CA 1
ATOM 643 C C . LEU A 1 80 ? 7.550 10.013 -3.188 1.00 95.56 80 LEU A C 1
ATOM 645 O O . LEU A 1 80 ? 6.910 10.602 -4.054 1.00 95.56 80 LEU A O 1
ATOM 649 N N . GLU A 1 81 ? 8.481 10.631 -2.456 1.00 94.69 81 GLU A N 1
ATOM 650 C CA . GLU A 1 81 ? 8.846 12.042 -2.643 1.00 94.69 81 GLU A CA 1
ATOM 651 C C . GLU A 1 81 ? 9.363 12.309 -4.060 1.00 94.69 81 GLU A C 1
ATOM 653 O O . GLU A 1 81 ? 8.909 13.235 -4.735 1.00 94.69 81 GLU A O 1
ATOM 658 N N . LYS A 1 82 ? 10.294 11.476 -4.544 1.00 95.12 82 LYS A N 1
ATOM 659 C CA . LYS A 1 82 ? 10.830 11.592 -5.908 1.00 95.12 82 LYS A CA 1
ATOM 660 C C . LYS A 1 82 ? 9.720 11.415 -6.948 1.00 95.12 82 LYS A C 1
ATOM 662 O O . LYS A 1 82 ? 9.675 12.165 -7.919 1.00 95.12 82 LYS A O 1
ATOM 667 N N . ALA A 1 83 ? 8.792 10.482 -6.731 1.00 97.06 83 ALA A N 1
ATOM 668 C CA . ALA A 1 83 ? 7.632 10.316 -7.598 1.00 97.06 83 ALA A CA 1
ATOM 669 C C . ALA A 1 83 ? 6.710 11.543 -7.602 1.00 97.06 83 ALA A C 1
ATOM 671 O O . ALA A 1 83 ? 6.278 11.959 -8.675 1.00 97.06 83 ALA A O 1
ATOM 672 N N . ALA A 1 84 ? 6.437 12.135 -6.436 1.00 97.44 84 ALA A N 1
ATOM 673 C CA . ALA A 1 84 ? 5.622 13.341 -6.323 1.00 97.44 84 ALA A CA 1
ATOM 674 C C . ALA A 1 84 ? 6.249 14.517 -7.091 1.00 97.44 84 ALA A C 1
ATOM 676 O O . ALA A 1 84 ? 5.541 15.188 -7.839 1.00 97.44 84 ALA A O 1
ATOM 677 N N . ARG A 1 85 ? 7.578 14.700 -7.006 1.00 97.25 85 ARG A N 1
ATOM 678 C CA . ARG A 1 85 ? 8.316 15.705 -7.800 1.00 97.25 85 ARG A CA 1
ATOM 679 C C . ARG A 1 85 ? 8.174 15.468 -9.305 1.00 97.25 85 ARG 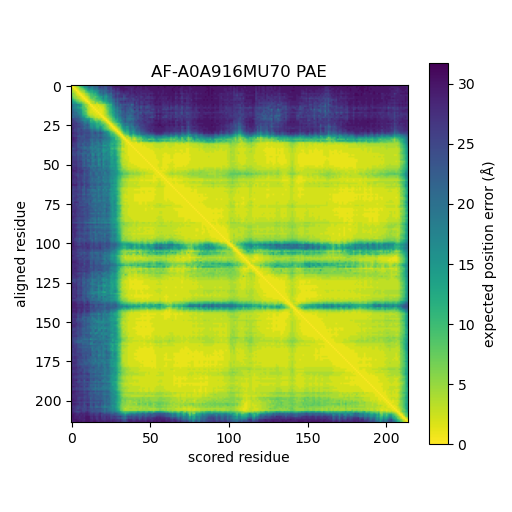A C 1
ATOM 681 O O . ARG A 1 85 ? 7.839 16.386 -10.044 1.00 97.25 85 ARG A O 1
ATOM 688 N N . ILE A 1 86 ? 8.385 14.230 -9.760 1.00 97.75 86 ILE A N 1
ATOM 689 C CA . ILE A 1 86 ? 8.301 13.862 -11.187 1.00 97.75 86 ILE A CA 1
ATOM 690 C C . ILE A 1 86 ? 6.892 14.084 -11.750 1.00 97.75 86 ILE A C 1
ATOM 692 O O . ILE A 1 86 ? 6.741 14.430 -12.918 1.00 97.75 86 ILE A O 1
ATOM 696 N N . LEU A 1 87 ? 5.863 13.867 -10.932 1.00 97.38 87 LEU A N 1
AT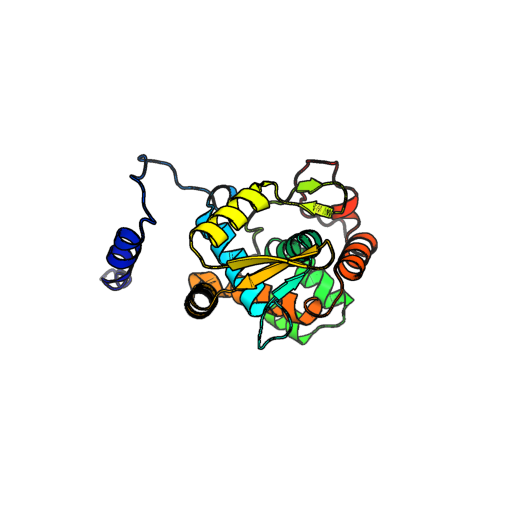OM 697 C CA . LEU A 1 87 ? 4.463 14.048 -11.312 1.00 97.38 87 LEU A CA 1
ATOM 698 C C . LEU A 1 87 ? 3.944 15.473 -11.069 1.00 97.38 87 LEU A C 1
ATOM 700 O O . LEU A 1 87 ? 2.745 15.693 -11.234 1.00 97.38 87 LEU A O 1
ATOM 704 N N . SER A 1 88 ? 4.813 16.415 -10.679 1.00 97.25 88 SER A N 1
ATOM 705 C CA . SER A 1 88 ? 4.453 17.804 -10.353 1.00 97.25 88 SER A CA 1
ATOM 706 C C . SER A 1 88 ? 3.313 17.900 -9.327 1.00 97.25 88 SER A C 1
ATOM 708 O O . SER A 1 88 ? 2.390 18.701 -9.453 1.00 97.25 88 SER A O 1
ATOM 710 N N . ALA A 1 89 ? 3.349 17.027 -8.317 1.00 96.50 89 ALA A N 1
ATOM 711 C CA . ALA A 1 89 ? 2.337 16.914 -7.274 1.00 96.50 89 ALA A CA 1
ATOM 712 C C . ALA A 1 89 ? 2.749 17.695 -6.014 1.00 96.50 89 ALA A C 1
ATOM 714 O O . ALA A 1 89 ? 2.959 17.115 -4.946 1.00 96.50 89 ALA A O 1
ATOM 715 N N . ASP A 1 90 ? 2.880 19.018 -6.145 1.00 96.44 90 ASP A N 1
ATOM 716 C CA . ASP A 1 90 ? 3.472 19.892 -5.118 1.00 96.44 90 ASP A CA 1
ATOM 717 C C . ASP A 1 90 ? 2.730 19.835 -3.778 1.00 96.44 90 ASP A C 1
ATOM 719 O O . ASP A 1 90 ? 3.349 19.817 -2.714 1.00 96.44 90 ASP A O 1
ATOM 723 N N . LYS A 1 91 ? 1.395 19.720 -3.815 1.00 96.81 91 LYS A N 1
ATOM 724 C CA . LYS A 1 91 ? 0.571 19.572 -2.608 1.00 96.81 91 LYS A CA 1
ATOM 725 C C . LYS A 1 91 ? 0.924 18.296 -1.839 1.00 96.81 91 LYS A C 1
ATOM 727 O O . LYS A 1 91 ? 1.117 18.337 -0.627 1.00 96.81 91 LYS A O 1
ATOM 732 N N . GLN A 1 92 ? 0.989 17.164 -2.538 1.00 97.12 92 GLN A N 1
ATOM 733 C CA . GLN A 1 92 ? 1.339 15.875 -1.946 1.00 97.12 92 GLN A CA 1
ATOM 734 C C . GLN A 1 92 ? 2.784 15.870 -1.451 1.00 97.12 92 GLN A C 1
ATOM 736 O O . GLN A 1 92 ? 3.062 15.313 -0.393 1.00 97.12 92 GLN A O 1
ATOM 741 N N . LEU A 1 93 ? 3.695 16.507 -2.188 1.00 94.81 93 LEU A N 1
ATOM 742 C CA . LEU A 1 93 ? 5.088 16.634 -1.781 1.00 94.81 93 LEU A CA 1
ATOM 743 C C . LEU A 1 93 ? 5.223 17.413 -0.468 1.00 94.81 93 LEU A C 1
ATOM 745 O O . LEU A 1 93 ? 5.881 16.924 0.447 1.00 94.81 93 LEU A O 1
ATOM 749 N N . ALA A 1 94 ? 4.566 18.570 -0.350 1.00 94.62 94 ALA A N 1
ATOM 750 C CA . ALA A 1 94 ? 4.583 19.371 0.873 1.00 94.62 94 ALA A CA 1
ATOM 751 C C . ALA A 1 94 ? 4.021 18.590 2.072 1.00 94.62 94 ALA A C 1
ATOM 753 O O . ALA A 1 94 ? 4.620 18.586 3.146 1.00 94.62 94 ALA A O 1
ATOM 754 N N . GLN A 1 95 ? 2.913 17.869 1.868 1.00 94.19 95 GLN A N 1
ATOM 755 C CA . GLN A 1 95 ? 2.298 17.043 2.908 1.00 94.19 95 GLN A CA 1
ATOM 756 C C . GLN A 1 95 ? 3.204 15.878 3.337 1.00 94.19 95 GLN A C 1
ATOM 758 O O . GLN A 1 95 ? 3.294 15.571 4.523 1.00 94.19 95 GLN A O 1
ATOM 763 N N . LEU A 1 96 ? 3.898 15.239 2.389 1.00 91.81 96 LEU A N 1
ATOM 764 C CA . LEU A 1 96 ? 4.844 14.167 2.692 1.00 91.81 96 LEU A CA 1
ATOM 765 C C . LEU A 1 96 ? 6.034 14.695 3.493 1.00 91.81 96 LEU A C 1
ATOM 767 O O . LEU A 1 96 ? 6.363 14.127 4.527 1.00 91.81 96 LEU A O 1
ATOM 771 N N . GLN A 1 97 ? 6.621 15.809 3.051 1.00 91.06 97 GLN A N 1
ATOM 772 C CA . GLN A 1 97 ? 7.750 16.447 3.724 1.00 91.06 97 GLN A CA 1
ATOM 773 C C . GLN A 1 97 ? 7.409 16.898 5.140 1.00 91.06 97 GLN A C 1
ATOM 775 O O . GLN A 1 97 ? 8.288 16.896 5.990 1.00 91.06 97 GLN A O 1
ATOM 780 N N . GLU A 1 98 ? 6.158 17.278 5.409 1.00 90.88 98 GLU A N 1
ATOM 781 C CA . GLU A 1 98 ? 5.698 17.638 6.748 1.00 90.88 98 GLU A CA 1
ATOM 782 C C . GLU A 1 98 ? 5.712 16.450 7.712 1.00 90.88 98 GLU A C 1
ATOM 784 O O . GLU A 1 98 ? 6.190 16.591 8.837 1.00 90.88 98 GLU A O 1
ATOM 789 N N . VAL A 1 99 ? 5.246 15.283 7.264 1.00 85.69 99 VAL A N 1
ATOM 790 C CA . VAL A 1 99 ? 5.194 14.077 8.104 1.00 85.69 99 VAL A CA 1
ATOM 791 C C . VAL A 1 99 ? 6.520 13.318 8.160 1.00 85.69 99 VAL A C 1
ATOM 793 O O . VAL A 1 99 ? 6.693 12.469 9.029 1.00 85.69 99 VAL A O 1
ATOM 796 N N . THR A 1 100 ? 7.464 13.611 7.259 1.00 81.31 100 THR A N 1
ATOM 797 C CA . THR A 1 100 ? 8.795 12.982 7.221 1.00 81.31 100 THR A CA 1
ATOM 798 C C . THR A 1 100 ? 9.926 13.844 7.794 1.00 81.31 100 THR A C 1
ATOM 800 O O . THR A 1 100 ? 11.079 13.408 7.758 1.00 81.31 100 THR A O 1
ATOM 803 N N . LYS A 1 101 ? 9.633 15.028 8.364 1.00 74.12 101 LYS A N 1
ATOM 804 C CA . LYS A 1 101 ? 10.643 15.979 8.893 1.00 74.12 101 LYS A CA 1
ATOM 805 C C . LYS A 1 101 ? 11.645 15.362 9.873 1.00 74.12 101 LYS A C 1
ATOM 807 O O . LYS A 1 101 ? 12.796 15.784 9.898 1.00 74.12 101 LYS A O 1
ATOM 812 N N . GLU A 1 102 ? 11.228 14.371 10.657 1.00 65.00 102 GLU A N 1
ATOM 813 C CA . GLU A 1 102 ? 12.057 13.717 11.684 1.00 65.00 102 GLU A CA 1
ATOM 814 C C . GLU A 1 102 ? 12.940 12.580 11.135 1.00 65.00 102 GLU A C 1
ATOM 816 O O . GLU A 1 102 ? 13.626 11.895 11.890 1.00 65.00 102 GLU A O 1
ATOM 821 N N . GLY A 1 103 ? 12.967 12.403 9.811 1.00 61.41 103 GLY A N 1
ATOM 822 C CA . GLY A 1 103 ? 13.711 11.350 9.133 1.00 61.41 103 GLY A CA 1
ATOM 823 C C . GLY A 1 103 ? 12.788 10.211 8.723 1.00 61.41 103 GLY A C 1
ATOM 824 O O . GLY A 1 103 ? 12.366 9.391 9.532 1.00 61.41 103 GLY A O 1
ATOM 825 N N . ALA A 1 104 ? 12.485 10.141 7.429 1.00 63.12 104 ALA A N 1
ATOM 826 C CA . ALA A 1 104 ? 11.721 9.040 6.864 1.00 63.12 104 ALA A CA 1
ATOM 827 C C . ALA A 1 104 ? 12.575 7.759 6.875 1.00 63.12 104 ALA A C 1
ATOM 829 O O . ALA A 1 104 ? 13.513 7.622 6.086 1.00 63.12 104 ALA A O 1
ATOM 830 N N . THR A 1 105 ? 12.266 6.823 7.769 1.00 69.31 105 THR A N 1
ATOM 831 C CA . THR A 1 105 ? 12.901 5.504 7.783 1.00 69.31 105 THR A CA 1
ATOM 832 C C . THR A 1 105 ? 12.138 4.538 6.885 1.00 69.31 105 THR A C 1
ATOM 834 O O . THR A 1 105 ? 10.920 4.626 6.718 1.00 69.31 105 THR A O 1
ATOM 837 N N . VAL A 1 106 ? 12.873 3.616 6.264 1.00 75.50 106 VAL A N 1
ATOM 838 C CA . VAL A 1 106 ? 12.253 2.487 5.568 1.00 75.50 106 VAL A CA 1
ATOM 839 C C . VAL A 1 106 ? 11.620 1.592 6.633 1.00 75.50 106 VAL A C 1
ATOM 841 O O . VAL A 1 106 ? 12.321 1.123 7.523 1.00 75.50 106 VAL A O 1
ATOM 844 N N . GLU A 1 107 ? 10.302 1.385 6.559 1.00 73.88 107 GLU A N 1
ATOM 845 C CA . GLU A 1 107 ? 9.555 0.604 7.563 1.00 73.88 107 GLU A CA 1
ATOM 846 C C . GLU A 1 107 ? 9.977 -0.867 7.554 1.00 73.88 107 GLU A C 1
ATOM 848 O O . GLU A 1 107 ? 10.299 -1.442 8.594 1.00 73.88 107 GLU A O 1
ATOM 853 N N . SER A 1 108 ? 9.991 -1.452 6.354 1.00 81.00 108 SER A N 1
ATOM 854 C CA . SER A 1 108 ? 10.469 -2.802 6.097 1.00 81.00 108 SER A CA 1
ATOM 855 C C . SER A 1 108 ? 10.993 -2.936 4.674 1.00 81.00 108 SER A C 1
ATOM 857 O O . SER A 1 108 ? 10.399 -2.445 3.707 1.00 81.00 108 SER A O 1
ATOM 859 N N . HIS A 1 109 ? 12.109 -3.633 4.539 1.00 86.00 109 HIS A N 1
ATOM 860 C CA . HIS A 1 109 ? 12.812 -3.823 3.292 1.00 86.00 109 HIS A CA 1
ATOM 861 C C . HIS A 1 109 ? 12.073 -4.768 2.341 1.00 86.00 109 HIS A C 1
ATOM 863 O O . HIS A 1 109 ? 11.583 -5.842 2.694 1.00 86.00 109 HIS A O 1
ATOM 869 N N . MET A 1 110 ? 12.053 -4.373 1.072 1.00 90.69 110 MET A N 1
ATOM 870 C CA . MET A 1 110 ? 11.635 -5.206 -0.047 1.00 90.69 110 MET A CA 1
ATOM 871 C C . MET A 1 110 ? 12.855 -5.686 -0.824 1.00 90.69 110 MET A C 1
ATOM 873 O O . MET A 1 110 ? 13.880 -5.008 -0.901 1.00 90.69 110 MET A O 1
ATOM 877 N N . ILE A 1 111 ? 12.719 -6.846 -1.458 1.00 90.50 111 ILE A N 1
ATOM 878 C CA . ILE A 1 111 ? 13.713 -7.375 -2.387 1.00 90.50 111 ILE A CA 1
ATOM 879 C C . ILE A 1 111 ? 13.364 -7.012 -3.825 1.00 90.50 111 ILE A C 1
ATOM 881 O O . ILE A 1 111 ? 12.200 -6.817 -4.188 1.00 90.50 111 ILE A O 1
ATOM 885 N N . ARG A 1 112 ? 14.366 -7.014 -4.695 1.00 89.31 112 ARG A N 1
ATOM 886 C CA . ARG A 1 112 ? 14.143 -6.995 -6.136 1.00 89.31 112 ARG A CA 1
ATOM 887 C C . ARG A 1 112 ? 13.795 -8.398 -6.635 1.00 89.31 112 ARG A C 1
ATOM 889 O O . ARG A 1 112 ? 14.621 -9.303 -6.606 1.00 89.31 112 ARG A O 1
ATOM 896 N N . TYR A 1 113 ? 12.590 -8.584 -7.176 1.00 84.25 113 TYR A N 1
ATOM 897 C CA . TYR A 1 113 ? 12.142 -9.869 -7.731 1.00 84.25 113 TYR A CA 1
ATOM 898 C C . TYR A 1 113 ? 11.476 -9.689 -9.093 1.00 84.25 113 TYR A C 1
ATOM 900 O O . TYR A 1 113 ? 10.605 -8.837 -9.222 1.00 84.25 113 TYR A O 1
ATOM 908 N N . ARG A 1 114 ? 11.883 -10.463 -10.114 1.00 81.25 114 ARG A N 1
ATOM 909 C CA . ARG A 1 114 ? 11.356 -10.507 -11.506 1.00 81.25 114 ARG A CA 1
ATOM 910 C C . ARG A 1 114 ? 10.840 -9.178 -12.082 1.00 81.25 114 ARG A C 1
ATOM 912 O O . ARG A 1 114 ? 11.574 -8.518 -12.810 1.00 81.25 114 ARG A O 1
ATOM 919 N N . TYR A 1 115 ? 9.652 -8.726 -11.682 1.00 73.38 115 TYR A N 1
ATOM 920 C CA . TYR A 1 115 ? 8.963 -7.529 -12.176 1.00 73.38 115 TYR A CA 1
ATOM 921 C C . TYR A 1 115 ? 8.968 -6.298 -11.240 1.00 73.38 115 TYR A C 1
ATOM 923 O O . TYR A 1 115 ? 8.120 -5.412 -11.396 1.00 73.38 115 TYR A O 1
ATOM 931 N N . GLY A 1 116 ? 9.884 -6.220 -10.270 1.00 83.44 116 GLY A N 1
ATOM 932 C CA . GLY A 1 116 ? 10.151 -5.013 -9.473 1.00 83.44 116 GLY A CA 1
ATOM 933 C C . GLY A 1 116 ? 10.328 -5.292 -7.973 1.00 83.44 116 GLY A C 1
ATOM 934 O O . GLY A 1 116 ? 10.817 -6.370 -7.632 1.00 83.44 116 GLY A O 1
ATOM 935 N N . PRO A 1 117 ? 9.969 -4.341 -7.093 1.00 88.62 117 PRO A N 1
ATOM 936 C CA . PRO A 1 117 ? 9.994 -4.545 -5.647 1.00 88.62 117 PRO A CA 1
ATOM 937 C C . PRO A 1 117 ? 8.989 -5.619 -5.228 1.00 88.62 117 PRO A C 1
ATOM 939 O O . PRO A 1 117 ? 7.868 -5.682 -5.747 1.00 88.62 117 PRO A O 1
ATOM 942 N N . TRP A 1 118 ? 9.404 -6.478 -4.305 1.00 88.94 118 TRP A N 1
ATOM 943 C CA . TRP A 1 118 ? 8.621 -7.599 -3.809 1.00 88.94 118 TRP A CA 1
ATOM 944 C C . TRP A 1 118 ? 8.931 -7.901 -2.344 1.00 88.94 118 TRP A C 1
ATOM 946 O O . TRP A 1 118 ? 10.044 -7.686 -1.877 1.00 88.94 118 TRP A O 1
ATOM 956 N N . ASP A 1 119 ? 7.952 -8.459 -1.643 1.00 87.38 119 ASP A N 1
ATOM 957 C CA . ASP A 1 119 ? 8.127 -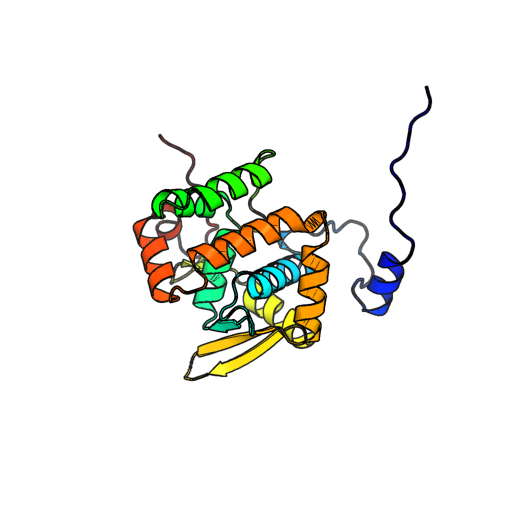9.014 -0.307 1.00 87.38 119 ASP A CA 1
ATOM 958 C C . ASP A 1 119 ? 7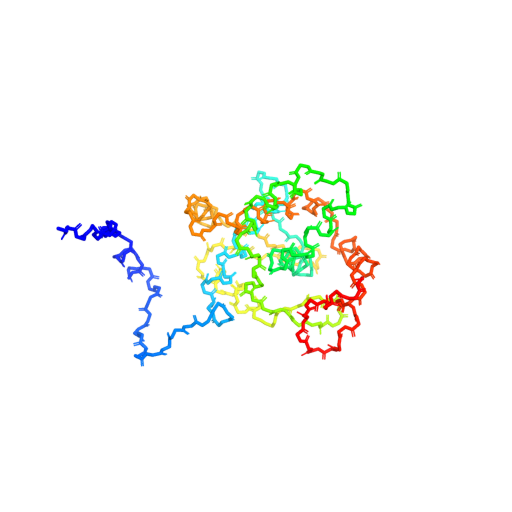.570 -10.443 -0.285 1.00 87.38 119 ASP A C 1
ATOM 960 O O . ASP A 1 119 ? 6.417 -10.691 -0.643 1.00 87.38 119 ASP A O 1
ATOM 964 N N . GLN A 1 120 ? 8.392 -11.413 0.112 1.00 85.31 120 GLN A N 1
ATOM 965 C CA . GLN A 1 120 ? 7.972 -12.814 0.198 1.00 85.31 120 GLN A CA 1
ATOM 966 C C . GLN A 1 120 ? 6.849 -13.019 1.225 1.00 85.31 120 GLN A C 1
ATOM 968 O O . GLN A 1 120 ? 6.023 -13.917 1.054 1.00 85.31 120 GLN A O 1
ATOM 973 N N . LYS A 1 121 ? 6.756 -12.143 2.233 1.00 87.75 121 LYS A N 1
ATOM 974 C CA . LYS A 1 121 ? 5.755 -12.214 3.302 1.00 87.75 121 LYS A CA 1
ATOM 975 C C . LYS A 1 121 ? 4.338 -11.906 2.825 1.00 87.75 121 LYS A C 1
ATOM 977 O O . LYS A 1 121 ? 3.394 -12.195 3.554 1.00 87.75 121 LYS A O 1
ATOM 982 N N . TYR A 1 122 ? 4.153 -11.387 1.607 1.00 88.94 122 TYR A N 1
ATOM 983 C CA . TYR A 1 122 ? 2.830 -11.039 1.079 1.00 88.94 122 TYR A CA 1
ATOM 984 C C . TYR A 1 122 ? 1.805 -12.159 1.222 1.00 88.94 122 TYR A C 1
ATOM 986 O O . TYR A 1 122 ? 0.681 -11.901 1.636 1.00 88.94 122 TYR A O 1
ATOM 994 N N . TYR A 1 123 ? 2.185 -13.398 0.910 1.00 90.19 123 TYR A N 1
ATOM 995 C CA . TYR A 1 123 ? 1.272 -14.534 1.025 1.00 90.19 123 TYR A CA 1
ATOM 996 C C . TYR A 1 123 ? 0.814 -14.752 2.465 1.00 90.19 123 TYR A C 1
ATOM 998 O O . TYR A 1 123 ? -0.376 -14.931 2.706 1.00 90.19 123 TYR A O 1
ATOM 1006 N N . LEU A 1 124 ? 1.743 -14.672 3.418 1.00 93.75 124 LEU A N 1
ATOM 1007 C CA . LEU A 1 124 ? 1.450 -14.849 4.834 1.00 93.75 124 LEU A CA 1
ATOM 1008 C C . LEU A 1 124 ? 0.596 -13.699 5.381 1.00 93.75 124 LEU A C 1
ATOM 1010 O O . LEU A 1 124 ? -0.384 -13.945 6.076 1.00 93.75 124 LEU A O 1
ATOM 1014 N N . VAL A 1 125 ? 0.915 -12.453 5.025 1.00 95.19 125 VAL A N 1
ATOM 1015 C CA . VAL A 1 125 ? 0.160 -11.270 5.469 1.00 95.19 125 VAL A CA 1
ATOM 1016 C C . VAL A 1 125 ? -1.252 -11.262 4.872 1.00 95.19 125 VAL A C 1
ATOM 1018 O O . VAL A 1 125 ? -2.222 -11.003 5.582 1.00 95.19 125 VAL A O 1
ATOM 1021 N N . LEU A 1 126 ? -1.402 -11.599 3.588 1.00 95.31 126 LEU A N 1
ATOM 1022 C CA . LEU A 1 126 ? -2.712 -11.699 2.936 1.00 95.31 126 LEU A CA 1
ATOM 1023 C C . LEU A 1 126 ? -3.544 -12.853 3.509 1.00 95.31 126 LEU A C 1
ATOM 1025 O O . LEU A 1 126 ? -4.741 -12.677 3.739 1.00 95.31 126 LEU A O 1
ATOM 1029 N N . ALA A 1 127 ? -2.926 -14.004 3.791 1.00 95.19 127 ALA A N 1
ATOM 1030 C CA . ALA A 1 127 ? -3.591 -15.119 4.463 1.00 95.19 127 ALA A CA 1
ATOM 1031 C C . ALA A 1 127 ? -4.025 -14.739 5.887 1.00 95.19 127 ALA A C 1
ATOM 1033 O O . ALA A 1 127 ? -5.149 -15.039 6.279 1.00 95.19 127 ALA A O 1
ATOM 1034 N N . TYR A 1 128 ? -3.184 -14.016 6.632 1.00 96.62 128 TYR A N 1
ATOM 1035 C CA . TYR A 1 128 ? -3.511 -13.496 7.961 1.00 96.62 128 TYR A CA 1
ATOM 1036 C C . TYR A 1 128 ? -4.721 -12.550 7.925 1.00 96.62 128 TYR A C 1
ATOM 1038 O O . TYR A 1 128 ? -5.677 -12.730 8.681 1.00 96.62 128 TYR A O 1
ATOM 1046 N N . LEU A 1 129 ? -4.726 -11.576 7.009 1.00 97.75 129 LEU A N 1
ATOM 1047 C CA . LEU A 1 129 ? -5.839 -10.639 6.834 1.00 97.75 129 LEU A CA 1
ATOM 1048 C C . LEU A 1 129 ? -7.137 -11.343 6.417 1.00 97.75 129 LEU A C 1
ATOM 1050 O O . LEU A 1 129 ? -8.206 -11.030 6.948 1.00 97.75 129 LEU A O 1
ATOM 1054 N N . SER A 1 130 ? -7.041 -12.309 5.500 1.00 96.94 130 SER A N 1
ATOM 1055 C CA . SER A 1 130 ? -8.188 -13.094 5.028 1.00 96.94 130 SER A CA 1
ATOM 1056 C C . SER A 1 130 ? -8.739 -13.985 6.144 1.00 96.94 130 SER A C 1
ATOM 1058 O O . SER A 1 130 ? -9.938 -13.982 6.403 1.00 96.94 130 SER A O 1
ATOM 1060 N N . GLY A 1 131 ? -7.867 -14.674 6.889 1.00 97.25 131 GLY A N 1
ATOM 1061 C CA . GLY A 1 131 ? -8.244 -15.524 8.024 1.00 97.25 131 GLY A CA 1
ATOM 1062 C C . GLY A 1 131 ? -8.866 -14.749 9.191 1.00 97.25 131 GLY A C 1
ATOM 1063 O O . GLY A 1 131 ? -9.710 -15.279 9.908 1.00 97.25 131 GLY A O 1
ATOM 1064 N N . LYS A 1 132 ? -8.519 -13.466 9.360 1.00 97.25 132 LYS A N 1
ATOM 1065 C CA . LYS A 1 132 ? -9.179 -12.554 10.315 1.00 97.25 132 LYS A CA 1
ATOM 1066 C C . LYS A 1 132 ? -10.475 -11.928 9.769 1.00 97.25 132 LYS A C 1
ATOM 1068 O O . LYS A 1 132 ? -11.113 -11.149 10.493 1.00 97.25 132 LYS A O 1
ATOM 1073 N N . ALA A 1 133 ? -10.867 -12.276 8.541 1.00 97.62 133 ALA A N 1
ATOM 1074 C CA . ALA A 1 133 ? -12.003 -11.735 7.797 1.00 97.62 133 ALA A CA 1
ATOM 1075 C C . ALA A 1 133 ? -11.950 -10.207 7.632 1.00 97.62 133 ALA A C 1
ATOM 1077 O O . ALA A 1 133 ? -12.974 -9.528 7.715 1.00 97.62 133 ALA A O 1
ATOM 1078 N N . LEU A 1 134 ? -10.749 -9.650 7.449 1.00 98.06 134 LEU A N 1
ATOM 1079 C CA . LEU A 1 134 ? -10.529 -8.211 7.253 1.00 98.06 134 LEU A CA 1
ATOM 1080 C C . LEU A 1 134 ? -10.453 -7.840 5.770 1.00 98.06 134 LEU A C 1
ATOM 1082 O O . LEU A 1 134 ? -10.810 -6.728 5.388 1.00 98.06 134 LEU A O 1
ATOM 1086 N N . ILE A 1 135 ? -10.035 -8.778 4.925 1.00 97.75 135 ILE A N 1
ATOM 1087 C CA . ILE A 1 135 ? -10.066 -8.618 3.473 1.00 97.75 135 ILE A CA 1
ATOM 1088 C C . ILE A 1 135 ? -10.817 -9.775 2.828 1.00 97.75 135 ILE A C 1
ATOM 1090 O O . ILE A 1 135 ? -10.901 -10.866 3.389 1.00 97.75 135 ILE A O 1
ATOM 1094 N N . ASP A 1 136 ? -11.322 -9.512 1.634 1.00 96.38 136 ASP A N 1
ATOM 1095 C CA . ASP A 1 136 ? -11.807 -10.507 0.694 1.00 96.38 136 ASP A CA 1
ATOM 1096 C C . ASP A 1 136 ? -10.860 -10.533 -0.512 1.00 96.38 136 ASP A C 1
ATOM 1098 O O . ASP A 1 136 ? -10.442 -9.479 -1.011 1.00 96.38 136 ASP A O 1
ATOM 1102 N N . VAL A 1 137 ? -10.503 -11.739 -0.950 1.00 94.94 137 VAL A N 1
ATOM 1103 C CA . VAL A 1 137 ? -9.628 -11.982 -2.099 1.00 94.94 137 VAL A CA 1
ATOM 1104 C C . VAL A 1 137 ? -10.404 -12.832 -3.086 1.00 94.94 137 VAL A C 1
ATOM 1106 O O . VAL A 1 137 ? -10.626 -14.017 -2.849 1.00 94.94 137 VAL A O 1
ATOM 1109 N N . ARG A 1 138 ? -10.828 -12.226 -4.198 1.00 91.69 138 ARG A N 1
ATOM 1110 C CA . ARG A 1 138 ? -11.610 -12.920 -5.228 1.00 91.69 138 ARG A CA 1
ATOM 1111 C C . ARG A 1 138 ? -10.866 -12.949 -6.554 1.00 91.69 138 ARG A C 1
ATOM 1113 O O . ARG A 1 138 ? -10.421 -11.890 -6.998 1.00 91.69 138 ARG A O 1
ATOM 1120 N N . PRO A 1 139 ? -10.778 -14.102 -7.231 1.00 87.50 139 PRO A N 1
ATOM 1121 C CA . PRO A 1 139 ? -10.314 -14.127 -8.607 1.00 87.50 139 PRO A CA 1
ATOM 1122 C C . PRO A 1 139 ? -11.341 -13.413 -9.494 1.00 87.50 139 PRO A C 1
ATOM 1124 O O . PRO A 1 139 ? -12.540 -13.682 -9.421 1.00 87.50 139 PRO A O 1
ATOM 1127 N N . GLN A 1 140 ? -10.877 -12.502 -10.343 1.00 77.88 140 GLN A N 1
ATOM 1128 C CA . GLN A 1 140 ? -11.695 -11.845 -11.354 1.00 77.88 140 GLN A CA 1
ATOM 1129 C C . GLN A 1 140 ? -10.918 -11.808 -12.666 1.00 77.88 140 GLN A C 1
ATOM 1131 O O . GLN A 1 140 ? -9.844 -11.220 -12.723 1.00 77.88 140 GLN A O 1
ATOM 1136 N N . GLU A 1 141 ? -11.451 -12.428 -13.723 1.00 76.69 141 GLU A N 1
ATOM 1137 C CA . GLU A 1 141 ? -10.857 -12.370 -15.075 1.00 76.69 141 GLU A CA 1
ATOM 1138 C C . GLU A 1 141 ? -9.354 -12.745 -15.105 1.00 76.69 141 GLU A C 1
ATOM 1140 O O . GLU A 1 141 ? -8.564 -12.191 -15.863 1.00 76.69 141 GLU A O 1
ATOM 1145 N N . GLY A 1 142 ? -8.937 -13.682 -14.243 1.00 79.06 142 GLY A N 1
ATOM 1146 C CA . GLY A 1 142 ? -7.540 -14.125 -14.132 1.00 79.06 142 GLY A CA 1
ATOM 1147 C C . GLY A 1 142 ? -6.636 -13.247 -13.256 1.00 79.06 142 GLY A C 1
ATOM 1148 O O . GLY A 1 142 ? -5.437 -13.510 -13.167 1.00 79.06 142 GLY A O 1
ATOM 1149 N N . VAL A 1 143 ? -7.184 -12.229 -12.584 1.00 84.94 143 VAL A N 1
ATOM 1150 C CA . VAL A 1 143 ? -6.461 -11.343 -11.663 1.00 84.94 143 VAL A CA 1
ATOM 1151 C C . VAL A 1 143 ? -7.141 -11.330 -10.292 1.00 84.94 143 VAL A C 1
ATOM 1153 O O . VAL A 1 143 ? -8.343 -11.107 -10.178 1.00 84.94 143 VAL A O 1
ATOM 1156 N N . ASP A 1 144 ? -6.367 -11.531 -9.226 1.00 92.06 144 ASP A N 1
ATOM 1157 C CA . ASP A 1 144 ? -6.886 -11.426 -7.859 1.00 92.06 144 ASP A CA 1
ATOM 1158 C C . ASP A 1 144 ? -7.306 -9.985 -7.542 1.00 92.06 144 ASP A C 1
ATOM 1160 O O . ASP A 1 144 ? -6.517 -9.041 -7.670 1.00 92.06 144 ASP A O 1
ATOM 1164 N N . ARG A 1 145 ? -8.539 -9.820 -7.073 1.00 94.81 145 ARG A N 1
ATOM 1165 C CA . ARG A 1 145 ? -9.076 -8.584 -6.512 1.00 94.81 145 ARG A CA 1
ATOM 1166 C C . ARG A 1 145 ? -8.972 -8.641 -4.992 1.00 94.81 145 ARG A C 1
ATOM 1168 O O . ARG A 1 145 ? -9.520 -9.551 -4.377 1.00 94.81 145 ARG A O 1
ATOM 1175 N N . TYR A 1 146 ? -8.342 -7.630 -4.404 1.00 96.62 146 TYR A N 1
ATOM 1176 C CA . TYR A 1 146 ? -8.231 -7.447 -2.957 1.00 96.62 146 TYR A CA 1
ATOM 1177 C C . TYR A 1 146 ? -9.157 -6.313 -2.521 1.00 96.62 146 TYR A C 1
ATOM 1179 O O . TYR A 1 146 ? -9.023 -5.193 -3.019 1.00 96.62 146 TYR A O 1
ATOM 1187 N N . SER A 1 147 ? -10.083 -6.581 -1.605 1.00 97.25 147 SER A N 1
ATOM 1188 C CA . SER A 1 147 ? -11.032 -5.590 -1.075 1.00 97.25 147 SER A CA 1
ATOM 1189 C C . SER A 1 147 ? -11.180 -5.714 0.433 1.00 97.25 147 SER A C 1
ATOM 1191 O O . SER A 1 147 ? -11.016 -6.800 0.980 1.00 97.25 147 SER A O 1
ATOM 1193 N N . LEU A 1 148 ? -11.520 -4.618 1.109 1.00 97.56 148 LEU A N 1
ATOM 1194 C CA . LEU A 1 148 ? -11.862 -4.663 2.531 1.00 97.56 148 LEU A CA 1
ATOM 1195 C C . LEU A 1 148 ? -13.237 -5.309 2.735 1.00 97.56 148 LEU A C 1
ATOM 1197 O O . LEU A 1 148 ? -14.172 -5.062 1.972 1.00 97.56 148 LEU A O 1
ATOM 1201 N N . THR A 1 149 ? -13.370 -6.111 3.789 1.00 97.44 149 THR A N 1
ATOM 1202 C CA . THR A 1 149 ? -14.689 -6.472 4.329 1.00 97.44 149 THR A CA 1
ATOM 1203 C C . THR A 1 149 ? -15.257 -5.295 5.127 1.00 97.44 149 THR A C 1
ATOM 1205 O O . THR A 1 149 ? -14.543 -4.332 5.409 1.00 97.44 149 THR A O 1
ATOM 1208 N N . TYR A 1 150 ? -16.513 -5.380 5.575 1.00 96.44 150 TYR A N 1
ATOM 1209 C CA . TYR A 1 150 ? -17.063 -4.391 6.514 1.00 96.44 150 TYR A CA 1
ATOM 1210 C C . TYR A 1 150 ? -16.192 -4.257 7.776 1.00 96.44 150 TYR A C 1
ATOM 1212 O O . TYR A 1 150 ? -15.780 -3.161 8.143 1.00 96.44 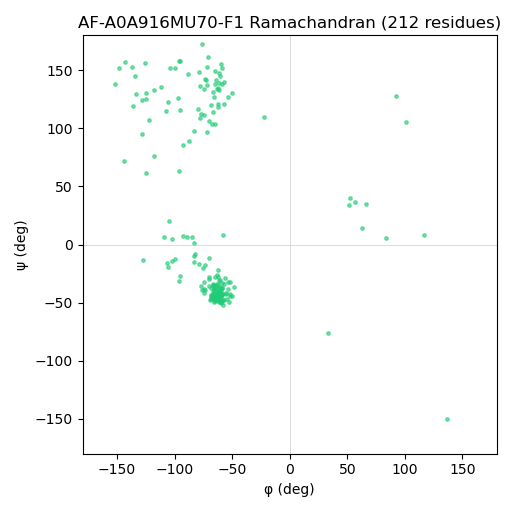150 TYR A O 1
ATOM 1220 N N . LYS A 1 151 ? -15.803 -5.394 8.367 1.00 97.62 151 LYS A N 1
ATOM 1221 C CA . LYS A 1 151 ? -14.915 -5.451 9.536 1.00 97.62 151 LYS A CA 1
ATOM 1222 C C . LYS A 1 151 ? -13.535 -4.848 9.248 1.00 97.62 151 LYS A C 1
ATOM 1224 O O . LYS A 1 151 ? -12.972 -4.159 10.095 1.00 97.62 151 LYS A O 1
ATOM 1229 N N . GLY A 1 152 ? -12.979 -5.113 8.066 1.00 97.69 152 GLY A N 1
ATOM 1230 C CA . GLY A 1 152 ? -11.711 -4.529 7.631 1.00 97.69 152 GLY A CA 1
ATOM 1231 C C . GLY A 1 152 ? -11.785 -3.020 7.464 1.00 97.69 152 GLY A C 1
ATOM 1232 O O . GLY A 1 152 ? -10.879 -2.318 7.899 1.00 97.69 152 GLY A O 1
ATOM 1233 N N . GLN A 1 153 ? -12.880 -2.528 6.885 1.00 97.25 153 GLN A N 1
ATOM 1234 C CA . GLN A 1 153 ? -13.137 -1.105 6.706 1.00 97.25 153 GLN A CA 1
ATOM 1235 C C . GLN A 1 153 ? -13.265 -0.384 8.052 1.00 97.25 153 GLN A C 1
ATOM 1237 O O . GLN A 1 153 ? -12.603 0.628 8.260 1.00 97.25 153 GLN A O 1
ATOM 1242 N N . GLU A 1 154 ? -14.055 -0.915 8.988 1.00 97.31 154 GLU A N 1
ATOM 1243 C CA . GLU A 1 154 ? -14.169 -0.343 10.335 1.00 97.31 154 GLU A CA 1
ATOM 1244 C C . GLU A 1 154 ? -12.823 -0.295 11.062 1.00 97.31 154 GLU A C 1
ATOM 1246 O O . GLU A 1 154 ? -12.499 0.691 11.726 1.00 97.31 154 GLU A O 1
ATOM 1251 N N . LEU A 1 155 ? -12.029 -1.364 10.949 1.00 97.31 155 LEU A N 1
ATOM 1252 C CA . LEU A 1 155 ? -10.708 -1.408 11.557 1.00 97.31 155 LEU A CA 1
ATOM 1253 C C . LEU A 1 155 ? -9.758 -0.402 10.900 1.00 97.31 155 LEU A C 1
ATOM 1255 O O . LEU A 1 155 ? -9.039 0.284 11.616 1.00 97.31 155 LEU A O 1
ATOM 1259 N N . ALA A 1 156 ? -9.766 -0.283 9.572 1.00 97.12 156 ALA A N 1
ATOM 1260 C CA . ALA A 1 156 ? -8.914 0.663 8.858 1.00 97.12 156 ALA A CA 1
ATOM 1261 C C . ALA A 1 156 ? -9.211 2.119 9.247 1.00 97.12 156 ALA A C 1
ATOM 1263 O O . ALA A 1 156 ? -8.272 2.868 9.498 1.00 97.12 156 ALA A O 1
ATOM 1264 N N . VAL A 1 157 ? -10.488 2.486 9.404 1.00 96.56 157 VAL A N 1
ATOM 1265 C CA . VAL A 1 157 ? -10.896 3.818 9.890 1.00 96.56 157 VAL A CA 1
ATOM 1266 C C . VAL A 1 157 ? -10.380 4.077 11.309 1.00 96.56 157 VAL A C 1
ATOM 1268 O O . VAL A 1 157 ? -9.888 5.161 11.610 1.00 96.56 157 VAL A O 1
ATOM 1271 N N . LYS A 1 158 ? -10.443 3.077 12.198 1.00 96.44 158 LYS A N 1
ATOM 1272 C CA . LYS A 1 158 ? -9.875 3.197 13.553 1.00 96.44 158 LYS A CA 1
ATOM 1273 C C . LYS A 1 158 ? -8.355 3.350 13.515 1.00 96.44 158 LYS A C 1
ATOM 1275 O O . LYS A 1 158 ? -7.817 4.177 14.239 1.00 96.44 158 LYS A O 1
ATOM 1280 N N . LEU A 1 159 ? -7.678 2.566 12.674 1.00 93.62 159 LEU A N 1
ATOM 1281 C CA . LEU A 1 159 ? -6.227 2.627 12.492 1.00 93.62 159 LEU A CA 1
ATOM 1282 C C . LEU A 1 159 ? -5.780 4.002 11.993 1.00 93.62 159 LEU A C 1
ATOM 1284 O O . LEU A 1 159 ? -4.824 4.551 12.523 1.00 93.62 159 LEU A O 1
ATOM 1288 N N . GLU A 1 160 ? -6.497 4.578 11.032 1.00 94.25 160 GLU A N 1
ATOM 1289 C CA . GLU A 1 160 ? -6.229 5.919 10.506 1.00 94.25 160 GLU A CA 1
ATOM 1290 C C . GLU A 1 160 ? -6.332 7.013 11.580 1.00 94.25 160 GLU A C 1
ATOM 1292 O O . GLU A 1 160 ? -5.625 8.014 11.501 1.00 94.25 160 GLU A O 1
ATOM 1297 N N . ALA A 1 161 ? -7.182 6.832 12.594 1.00 93.12 161 ALA A N 1
ATOM 1298 C CA . ALA A 1 161 ? -7.367 7.801 13.672 1.00 93.12 161 ALA A CA 1
ATOM 1299 C C . ALA A 1 161 ? -6.264 7.762 14.748 1.00 93.12 161 ALA A C 1
ATOM 1301 O O . ALA A 1 161 ? -6.141 8.712 15.522 1.00 93.12 161 ALA A O 1
ATOM 1302 N N . PHE A 1 162 ? -5.464 6.695 14.822 1.00 88.62 162 PHE A N 1
ATOM 1303 C CA . PHE A 1 162 ? -4.378 6.590 15.800 1.00 88.62 162 PHE A CA 1
ATOM 1304 C C . PHE A 1 162 ? -3.156 7.406 15.366 1.00 88.62 162 PHE A C 1
ATOM 1306 O O . PHE A 1 162 ? -2.756 7.381 14.198 1.00 88.62 162 PHE A O 1
ATOM 1313 N N . SER A 1 163 ? -2.546 8.131 16.308 1.00 87.19 163 SER A N 1
ATOM 1314 C CA . SER A 1 163 ? -1.376 8.977 16.040 1.00 87.19 163 SER A CA 1
ATOM 1315 C C . SER A 1 163 ? -0.175 8.149 15.574 1.00 87.19 163 SER A C 1
ATOM 1317 O O . SER A 1 163 ? 0.567 8.577 14.693 1.00 87.19 163 SER A O 1
ATOM 1319 N N . GLU A 1 164 ? -0.038 6.928 16.092 1.00 86.69 164 GLU A N 1
ATOM 1320 C CA . GLU A 1 164 ? 1.033 5.982 15.772 1.00 86.69 164 GLU A CA 1
ATOM 1321 C C . GLU A 1 164 ? 1.039 5.551 14.298 1.00 86.69 164 GLU A C 1
ATOM 1323 O O . GLU A 1 164 ? 2.075 5.133 13.782 1.00 86.69 164 GLU A O 1
ATOM 1328 N N . PHE A 1 165 ? -0.095 5.667 13.599 1.00 90.12 165 PHE A N 1
ATOM 1329 C CA . PHE A 1 165 ? -0.222 5.286 12.191 1.00 90.12 165 PHE A CA 1
ATOM 1330 C C . PHE A 1 165 ? -0.371 6.478 11.240 1.00 90.12 165 PHE A C 1
ATOM 1332 O O . PHE A 1 165 ? -0.554 6.267 10.041 1.00 90.12 165 PHE A O 1
ATOM 1339 N N . GLN A 1 166 ? -0.245 7.721 11.721 1.00 89.62 166 GLN A N 1
ATOM 1340 C CA . GLN A 1 166 ? -0.445 8.916 10.889 1.00 89.62 166 GLN A CA 1
ATOM 1341 C C . GLN A 1 166 ? 0.513 8.981 9.701 1.00 89.62 166 GLN A C 1
ATOM 1343 O O . GLN A 1 166 ? 0.080 9.253 8.582 1.00 89.62 166 GLN A O 1
ATOM 1348 N N . ILE A 1 167 ? 1.795 8.663 9.906 1.00 90.75 167 ILE A N 1
ATOM 1349 C CA . ILE A 1 167 ? 2.787 8.652 8.820 1.00 90.75 167 ILE A CA 1
ATOM 1350 C C . ILE A 1 167 ? 2.372 7.644 7.736 1.00 90.75 167 ILE A C 1
ATOM 1352 O O . ILE A 1 167 ? 2.292 7.997 6.558 1.00 90.75 167 ILE A O 1
ATOM 135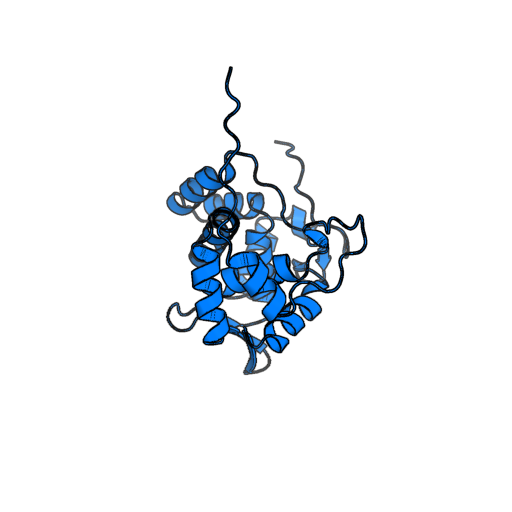6 N N . LEU A 1 168 ? 2.022 6.414 8.133 1.00 92.19 168 LEU A N 1
ATOM 1357 C CA . LEU A 1 168 ? 1.565 5.367 7.212 1.00 92.19 168 LEU A CA 1
ATOM 1358 C C . LEU A 1 168 ? 0.264 5.746 6.497 1.00 92.19 168 LEU A C 1
ATOM 1360 O O . LEU A 1 168 ? 0.113 5.467 5.305 1.00 92.19 168 LEU A O 1
ATOM 1364 N N . ALA A 1 169 ? -0.675 6.377 7.202 1.00 95.06 169 ALA A N 1
ATOM 1365 C CA . ALA A 1 169 ? -1.936 6.830 6.634 1.00 95.06 169 ALA A CA 1
ATOM 1366 C C . ALA A 1 169 ? -1.708 7.933 5.587 1.00 95.06 169 ALA A C 1
ATOM 1368 O O . ALA A 1 169 ? -2.217 7.839 4.469 1.00 95.06 169 ALA A O 1
ATOM 1369 N N . VAL A 1 170 ? -0.887 8.941 5.894 1.00 95.56 170 VAL A N 1
ATOM 1370 C CA . VAL A 1 170 ? -0.554 10.021 4.952 1.00 95.56 170 VAL A CA 1
ATOM 1371 C C . VAL A 1 170 ? 0.164 9.474 3.720 1.00 95.56 170 VAL A C 1
ATOM 1373 O O . VAL A 1 170 ? -0.260 9.755 2.598 1.00 95.56 170 VAL A O 1
ATOM 1376 N N . GLN A 1 171 ? 1.173 8.618 3.898 1.00 95.94 171 GLN A N 1
ATOM 1377 C CA . GLN A 1 171 ? 1.866 7.961 2.785 1.00 95.94 171 GLN A CA 1
ATOM 1378 C C . GLN A 1 171 ? 0.897 7.143 1.920 1.00 95.94 171 GLN A C 1
ATOM 1380 O O . GLN A 1 171 ? 0.884 7.290 0.699 1.00 95.94 171 GLN A O 1
ATOM 1385 N N . SER A 1 172 ? 0.036 6.329 2.538 1.00 97.50 172 SER A N 1
ATOM 1386 C CA . SER A 1 172 ? -0.956 5.509 1.831 1.00 97.50 172 SER A CA 1
ATOM 1387 C C . SER A 1 172 ? -1.954 6.355 1.039 1.00 97.50 172 SER A C 1
ATOM 1389 O O . SER A 1 172 ? -2.299 6.006 -0.092 1.00 97.50 172 SER A O 1
ATOM 1391 N N . ARG A 1 173 ? -2.391 7.493 1.592 1.00 97.81 173 ARG A N 1
ATOM 1392 C CA . ARG A 1 173 ? -3.275 8.436 0.895 1.00 97.81 173 ARG A CA 1
ATOM 1393 C C . ARG A 1 173 ? -2.588 9.056 -0.314 1.00 97.81 173 ARG A C 1
ATOM 1395 O O . ARG A 1 173 ? -3.154 9.025 -1.401 1.00 97.81 173 ARG A O 1
ATOM 1402 N N . ILE A 1 174 ? -1.356 9.537 -0.151 1.00 98.12 174 ILE A N 1
ATOM 1403 C CA . ILE A 1 174 ? -0.571 10.119 -1.247 1.00 98.12 174 ILE A CA 1
ATOM 1404 C C . ILE A 1 174 ? -0.333 9.079 -2.349 1.00 98.12 174 ILE A C 1
ATOM 1406 O O . ILE A 1 174 ? -0.521 9.372 -3.529 1.00 98.12 174 ILE A O 1
ATOM 1410 N N . VAL A 1 175 ? -0.008 7.835 -1.988 1.00 98.31 175 VAL A N 1
ATOM 1411 C CA . VAL A 1 175 ? 0.077 6.721 -2.945 1.00 98.31 175 VAL A CA 1
ATOM 1412 C C . VAL A 1 175 ? -1.249 6.525 -3.687 1.00 98.31 175 VAL A C 1
ATOM 1414 O O . VAL A 1 175 ? -1.258 6.346 -4.907 1.00 98.31 175 VAL A O 1
ATOM 1417 N N . GLY A 1 176 ? -2.373 6.598 -2.976 1.00 97.88 176 GLY A N 1
ATOM 1418 C CA . GLY A 1 176 ? -3.712 6.564 -3.557 1.00 97.88 176 GLY A CA 1
ATOM 1419 C C . GLY A 1 176 ? -3.986 7.686 -4.553 1.00 97.88 176 GLY A C 1
ATOM 1420 O O . GLY A 1 176 ? -4.528 7.428 -5.631 1.00 97.88 176 GLY A O 1
ATOM 1421 N N . ASP A 1 177 ? -3.594 8.909 -4.218 1.00 97.75 177 ASP A N 1
ATOM 1422 C CA . ASP A 1 177 ? -3.795 10.094 -5.052 1.00 97.75 177 ASP A CA 1
ATOM 1423 C C . ASP A 1 177 ? -2.955 10.039 -6.331 1.00 97.75 177 ASP A C 1
ATOM 1425 O O . ASP A 1 177 ? -3.467 10.290 -7.422 1.00 97.75 177 ASP A O 1
ATOM 1429 N N . LEU A 1 178 ? -1.684 9.644 -6.221 1.00 98.06 178 LEU A N 1
ATOM 1430 C CA . LEU A 1 178 ? -0.767 9.590 -7.362 1.00 98.06 178 LEU A CA 1
ATOM 1431 C C . LEU A 1 178 ? -1.030 8.382 -8.275 1.00 98.06 178 LEU A C 1
ATOM 1433 O O . LEU A 1 178 ? -0.939 8.482 -9.505 1.00 98.06 178 LEU A O 1
ATOM 1437 N N . PHE A 1 179 ? -1.351 7.224 -7.688 1.00 97.81 179 PHE A N 1
ATOM 1438 C CA . PHE A 1 179 ? -1.301 5.940 -8.392 1.00 97.81 179 PHE A CA 1
ATOM 1439 C C . PHE A 1 179 ? -2.582 5.105 -8.323 1.00 97.81 179 PHE A C 1
ATOM 1441 O O . PHE A 1 179 ? -2.713 4.159 -9.103 1.00 97.81 179 PHE A O 1
ATOM 1448 N N . GLY A 1 180 ? -3.546 5.423 -7.453 1.00 94.94 180 GLY A N 1
ATOM 1449 C CA . GLY A 1 180 ? -4.727 4.582 -7.212 1.00 94.94 180 GLY A CA 1
ATOM 1450 C C . GLY A 1 180 ? -5.525 4.270 -8.484 1.00 94.94 180 GLY A C 1
ATOM 1451 O O . GLY A 1 180 ? -5.891 3.116 -8.726 1.00 94.94 180 GLY A O 1
ATOM 1452 N N . GLN A 1 181 ? -5.703 5.269 -9.355 1.00 94.94 181 GLN A N 1
ATOM 1453 C CA . GLN A 1 181 ? -6.404 5.134 -10.643 1.00 94.94 181 GLN A CA 1
ATOM 1454 C C . GLN A 1 181 ? -5.526 4.578 -11.780 1.00 94.94 181 GLN A C 1
ATOM 1456 O O . GLN A 1 181 ? -6.021 4.239 -12.854 1.00 94.94 181 GLN A O 1
ATOM 1461 N N . ARG A 1 182 ? -4.207 4.470 -11.580 1.00 95.44 182 ARG A N 1
ATOM 1462 C CA . ARG A 1 182 ? -3.278 3.980 -12.606 1.00 95.44 182 ARG A CA 1
ATOM 1463 C C . ARG A 1 182 ? -3.324 2.451 -12.680 1.00 95.44 182 ARG A C 1
ATOM 1465 O O . ARG A 1 182 ? -3.532 1.753 -11.682 1.00 95.44 182 ARG A O 1
ATOM 1472 N N . ARG A 1 183 ? -3.104 1.898 -13.875 1.00 92.88 183 ARG A N 1
ATOM 1473 C CA . ARG A 1 183 ? -2.961 0.444 -14.071 1.00 92.88 183 ARG A CA 1
ATOM 1474 C C . ARG A 1 183 ? -1.628 -0.043 -13.496 1.00 92.88 183 ARG A C 1
ATOM 1476 O O . ARG A 1 183 ? -0.645 0.695 -13.486 1.00 92.88 183 ARG A O 1
ATOM 1483 N N . GLY A 1 184 ? -1.566 -1.311 -13.085 1.00 90.94 184 GLY A N 1
ATOM 1484 C CA . GLY A 1 184 ? -0.331 -1.912 -12.562 1.00 90.94 184 GLY A CA 1
ATOM 1485 C C . GLY A 1 184 ? 0.838 -1.883 -13.558 1.00 90.94 184 GLY A C 1
ATOM 1486 O O . GLY A 1 184 ? 1.983 -1.697 -13.149 1.00 90.94 184 GLY A O 1
ATOM 1487 N N . SER A 1 185 ? 0.555 -2.003 -14.862 1.00 92.50 185 SER A N 1
ATOM 1488 C CA . SER A 1 185 ? 1.549 -1.862 -15.936 1.00 92.50 185 SER A CA 1
ATOM 1489 C C . SER A 1 185 ? 2.137 -0.455 -16.001 1.00 92.50 185 SER A C 1
ATOM 1491 O O . SER A 1 185 ? 3.351 -0.313 -16.044 1.00 92.50 185 SER A O 1
ATOM 1493 N N . TRP A 1 186 ? 1.299 0.577 -15.899 1.00 95.81 186 TRP A N 1
ATOM 1494 C CA . TRP A 1 186 ? 1.758 1.964 -15.894 1.00 95.81 186 TRP A CA 1
ATOM 1495 C C . TRP A 1 186 ? 2.703 2.235 -14.715 1.00 95.81 186 TRP A C 1
ATOM 1497 O O . TRP A 1 186 ? 3.768 2.812 -14.899 1.00 95.81 186 TRP A O 1
ATOM 1507 N N . ILE A 1 187 ? 2.359 1.749 -13.514 1.00 96.00 187 ILE A N 1
ATOM 1508 C CA . ILE A 1 187 ? 3.200 1.922 -12.315 1.00 96.00 187 ILE A CA 1
ATOM 1509 C C . ILE A 1 187 ? 4.526 1.163 -12.470 1.00 96.00 187 ILE A C 1
ATOM 1511 O O . ILE A 1 187 ? 5.579 1.656 -12.074 1.00 96.00 187 ILE A O 1
ATOM 1515 N N . LYS A 1 188 ? 4.497 -0.033 -13.075 1.00 93.69 188 LYS A N 1
ATOM 1516 C CA . LYS A 1 188 ? 5.708 -0.796 -13.411 1.00 93.69 188 LYS A CA 1
ATOM 1517 C C . LYS A 1 188 ? 6.633 0.018 -14.318 1.00 93.69 188 LYS A C 1
ATOM 1519 O O . LYS A 1 188 ? 7.809 0.157 -14.002 1.00 93.69 188 LYS A O 1
ATOM 1524 N N . ASP A 1 189 ? 6.097 0.551 -15.411 1.00 95.25 189 ASP A N 1
ATOM 1525 C CA . ASP A 1 189 ? 6.880 1.297 -16.397 1.00 95.25 189 ASP A CA 1
ATOM 1526 C C . ASP A 1 189 ? 7.407 2.614 -15.807 1.00 95.25 189 ASP A C 1
ATOM 1528 O O . ASP A 1 189 ? 8.545 2.999 -16.074 1.00 95.25 189 ASP A O 1
ATOM 1532 N N . PHE A 1 190 ? 6.625 3.262 -14.936 1.00 96.56 190 PHE A N 1
ATOM 1533 C CA . PHE A 1 190 ? 7.057 4.430 -14.169 1.00 96.56 190 PHE A CA 1
ATOM 1534 C C . PHE A 1 190 ? 8.272 4.112 -13.287 1.00 96.56 190 PHE A C 1
ATOM 1536 O O . PHE A 1 190 ? 9.284 4.805 -13.369 1.00 96.56 190 PHE A O 1
ATOM 1543 N N . ILE A 1 191 ? 8.210 3.029 -12.499 1.00 94.44 191 ILE A N 1
ATOM 1544 C CA . ILE A 1 191 ? 9.339 2.592 -11.663 1.00 94.44 191 ILE A CA 1
ATOM 1545 C C . ILE A 1 191 ? 10.566 2.296 -12.530 1.00 94.44 191 ILE A C 1
ATOM 1547 O O . ILE A 1 191 ? 11.668 2.717 -12.194 1.00 94.44 191 ILE A O 1
ATOM 1551 N N . TYR A 1 192 ? 10.382 1.609 -13.659 1.00 93.00 192 TYR A N 1
ATOM 1552 C CA . TYR A 1 192 ? 11.496 1.237 -14.532 1.00 93.00 192 TYR A CA 1
ATOM 1553 C C . TYR A 1 192 ? 12.195 2.443 -15.149 1.00 93.00 192 TYR A C 1
ATOM 1555 O O . TYR A 1 192 ? 13.415 2.436 -15.294 1.00 93.00 192 TYR A O 1
ATOM 1563 N N . ARG A 1 193 ? 11.425 3.473 -15.499 1.00 95.62 193 ARG A N 1
ATOM 1564 C CA . ARG A 1 193 ? 11.953 4.693 -16.101 1.00 95.62 193 ARG A CA 1
ATOM 1565 C C . ARG A 1 193 ? 12.665 5.583 -15.087 1.00 95.62 193 ARG A C 1
ATOM 1567 O O . ARG A 1 193 ? 13.698 6.152 -15.414 1.00 95.62 193 ARG A O 1
ATOM 1574 N N . HIS A 1 194 ? 12.100 5.735 -13.892 1.00 95.50 194 HIS A N 1
ATOM 1575 C CA . HIS A 1 194 ? 12.502 6.799 -12.967 1.00 95.50 194 HIS A CA 1
ATOM 1576 C C . HIS A 1 194 ? 13.316 6.329 -11.760 1.00 95.50 194 HIS A C 1
ATOM 1578 O O . HIS A 1 194 ? 13.970 7.155 -11.120 1.00 95.50 194 HIS A O 1
ATOM 1584 N N . PHE A 1 195 ? 13.307 5.025 -11.469 1.00 93.94 195 PHE A N 1
ATOM 1585 C CA . PHE A 1 195 ? 14.070 4.420 -10.375 1.00 93.94 195 PHE A CA 1
ATOM 1586 C C . PHE A 1 195 ? 14.961 3.284 -10.901 1.00 93.94 195 PHE A C 1
ATOM 1588 O O . PHE A 1 195 ? 14.775 2.118 -10.526 1.00 93.94 195 PHE A O 1
ATOM 1595 N N . PRO A 1 196 ? 15.920 3.582 -11.801 1.00 90.50 196 PRO A N 1
ATOM 1596 C CA . PRO A 1 196 ? 16.844 2.577 -12.317 1.00 90.50 196 PRO A CA 1
ATOM 1597 C C . PRO A 1 196 ? 17.612 1.856 -11.201 1.00 90.50 196 PRO A C 1
ATOM 1599 O O . PRO A 1 196 ? 17.935 0.685 -11.361 1.00 90.50 196 PRO A O 1
ATOM 1602 N N . GLU A 1 197 ? 17.850 2.505 -10.062 1.00 89.06 197 GLU A N 1
ATOM 1603 C CA . GLU A 1 197 ? 18.435 1.926 -8.851 1.00 89.06 197 GLU A CA 1
ATOM 1604 C C . GLU A 1 197 ? 17.660 0.698 -8.348 1.00 89.06 197 GLU A C 1
ATOM 1606 O O . GLU A 1 197 ? 18.267 -0.331 -8.061 1.00 89.06 197 GLU A O 1
ATOM 1611 N N . VAL A 1 198 ? 16.324 0.749 -8.360 1.00 89.50 198 VAL A N 1
ATOM 1612 C CA . VAL A 1 198 ? 15.453 -0.374 -7.977 1.00 89.50 198 VAL A CA 1
ATOM 1613 C C . VAL A 1 198 ? 15.559 -1.509 -8.993 1.00 89.50 198 VAL A C 1
ATOM 1615 O O . VAL A 1 198 ? 15.512 -2.685 -8.642 1.00 89.50 198 VAL A O 1
ATOM 1618 N N . VAL A 1 199 ? 15.676 -1.176 -10.281 1.00 87.44 199 VAL A N 1
ATOM 1619 C CA . VAL A 1 199 ? 15.745 -2.176 -11.357 1.00 87.44 199 VAL A CA 1
ATOM 1620 C C . VAL A 1 199 ? 17.102 -2.871 -11.392 1.00 87.44 199 VAL A C 1
ATOM 1622 O O . VAL A 1 199 ? 17.135 -4.075 -11.649 1.00 87.44 199 VAL A O 1
ATOM 1625 N N . ARG A 1 200 ? 18.179 -2.118 -11.135 1.00 88.38 200 ARG A N 1
ATOM 1626 C CA . ARG A 1 200 ? 19.577 -2.570 -11.137 1.00 88.38 200 ARG A CA 1
ATOM 1627 C C . ARG A 1 200 ? 19.953 -3.390 -9.908 1.00 88.38 200 ARG A C 1
ATOM 1629 O O . ARG A 1 200 ? 20.938 -4.119 -9.983 1.00 88.38 200 ARG A O 1
ATOM 1636 N N . THR A 1 201 ? 19.203 -3.293 -8.807 1.00 87.88 201 THR A N 1
ATOM 1637 C CA . THR A 1 201 ? 19.381 -4.187 -7.656 1.00 87.88 201 THR A CA 1
ATOM 1638 C C . THR A 1 201 ? 19.403 -5.647 -8.141 1.00 87.88 201 THR A C 1
ATOM 1640 O O . THR A 1 201 ? 18.518 -6.044 -8.905 1.00 87.88 201 THR A O 1
ATOM 1643 N N . PRO A 1 202 ? 20.386 -6.472 -7.746 1.00 88.56 202 PRO A N 1
ATOM 1644 C CA . PRO A 1 202 ? 20.398 -7.877 -8.132 1.00 88.56 202 PRO A CA 1
ATOM 1645 C C . PRO A 1 202 ? 19.141 -8.610 -7.651 1.00 88.56 202 PRO A C 1
ATOM 1647 O O . PRO A 1 202 ? 18.532 -8.256 -6.638 1.00 88.56 202 PRO A O 1
ATOM 1650 N N . TYR A 1 203 ? 18.736 -9.656 -8.374 1.00 88.62 203 TYR A N 1
ATOM 1651 C CA . TYR A 1 203 ? 17.583 -10.450 -7.956 1.00 88.62 203 TYR A CA 1
ATOM 1652 C C . TYR A 1 203 ? 17.778 -11.022 -6.549 1.00 88.62 203 TYR A C 1
ATOM 1654 O O . TYR A 1 203 ? 18.854 -11.498 -6.200 1.00 88.62 203 TYR A O 1
ATOM 1662 N N . ASN A 1 204 ? 16.696 -11.005 -5.772 1.00 87.25 204 ASN A N 1
ATOM 1663 C CA . ASN A 1 204 ? 16.632 -11.448 -4.380 1.00 87.25 204 ASN A CA 1
ATOM 1664 C C . ASN A 1 204 ? 17.507 -10.647 -3.407 1.00 87.25 204 ASN A C 1
ATOM 1666 O O . ASN A 1 204 ? 17.690 -11.082 -2.274 1.00 87.25 204 ASN A O 1
ATOM 1670 N N . GLN A 1 205 ? 18.004 -9.475 -3.809 1.00 88.75 205 GLN A N 1
ATOM 1671 C CA . GLN A 1 205 ? 18.670 -8.551 -2.897 1.00 88.75 205 GLN A CA 1
ATOM 1672 C C . GLN A 1 205 ? 17.742 -7.431 -2.445 1.00 88.75 205 GLN A C 1
ATOM 1674 O O . GLN A 1 205 ? 16.800 -7.059 -3.154 1.00 88.75 205 GLN A O 1
ATOM 1679 N N . ILE A 1 206 ? 18.021 -6.920 -1.245 1.00 88.69 206 ILE A N 1
ATOM 1680 C CA . ILE A 1 206 ? 17.306 -5.798 -0.645 1.00 88.69 206 ILE A CA 1
ATOM 1681 C C . ILE A 1 206 ? 17.474 -4.569 -1.532 1.00 88.69 206 ILE A C 1
ATOM 1683 O O . ILE A 1 206 ? 18.577 -4.219 -1.948 1.00 88.69 206 ILE A O 1
ATOM 1687 N N . ILE A 1 207 ? 16.359 -3.900 -1.795 1.00 86.62 207 ILE A N 1
ATOM 1688 C CA . ILE A 1 207 ? 16.366 -2.588 -2.419 1.00 86.62 207 ILE A CA 1
ATOM 1689 C C . ILE A 1 207 ? 16.812 -1.597 -1.353 1.00 86.62 207 ILE A C 1
ATOM 1691 O O . ILE A 1 207 ? 16.096 -1.343 -0.378 1.00 86.62 207 ILE A O 1
AT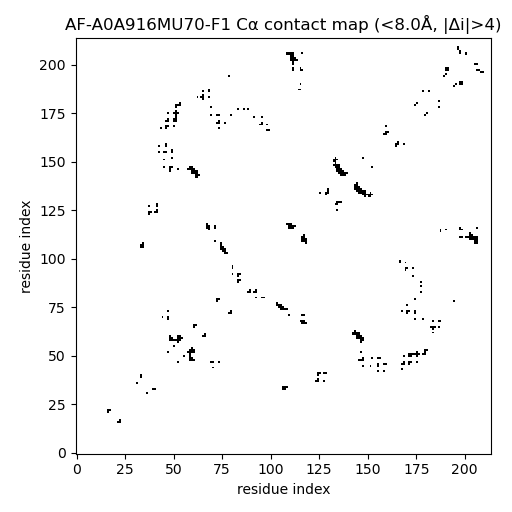OM 1695 N N . VAL A 1 208 ? 18.008 -1.060 -1.552 1.00 81.75 208 VAL A N 1
ATOM 1696 C CA . VAL A 1 208 ? 18.573 0.025 -0.756 1.00 81.75 208 VAL A CA 1
ATOM 1697 C C . VAL A 1 208 ? 18.329 1.357 -1.454 1.00 81.75 208 VAL A C 1
ATOM 1699 O O . VAL A 1 208 ? 18.100 1.420 -2.666 1.00 81.75 208 VAL A O 1
ATOM 1702 N N . LYS A 1 209 ? 18.360 2.442 -0.680 1.00 68.06 209 LYS A N 1
ATOM 1703 C CA . LYS A 1 209 ? 18.461 3.781 -1.257 1.00 68.06 209 LYS A CA 1
ATOM 1704 C C . LYS A 1 209 ? 19.755 3.830 -2.080 1.00 68.06 209 LYS A C 1
ATOM 1706 O O . LYS A 1 209 ? 20.772 3.309 -1.635 1.00 68.06 209 LYS A O 1
ATOM 1711 N N . ALA A 1 210 ? 19.721 4.430 -3.267 1.00 54.97 210 ALA A N 1
ATOM 1712 C CA . ALA A 1 210 ? 20.967 4.836 -3.900 1.00 54.97 210 ALA A CA 1
ATOM 1713 C C . ALA A 1 210 ? 21.558 5.953 -3.035 1.00 54.97 210 ALA A C 1
ATOM 1715 O O . ALA A 1 210 ? 20.927 7.006 -2.893 1.00 54.97 210 ALA A O 1
ATOM 1716 N N . ASP A 1 211 ? 22.707 5.704 -2.411 1.00 44.47 211 ASP A N 1
ATOM 1717 C CA . ASP A 1 211 ? 23.474 6.768 -1.776 1.00 44.47 211 ASP A CA 1
ATOM 1718 C C . ASP A 1 211 ? 23.697 7.864 -2.819 1.00 44.47 211 ASP A C 1
ATOM 1720 O O . ASP A 1 211 ? 24.060 7.591 -3.967 1.00 44.47 211 ASP A O 1
ATOM 1724 N N . GLY A 1 212 ? 23.335 9.090 -2.450 1.00 40.25 212 GLY A N 1
ATOM 1725 C CA . GLY A 1 212 ? 23.396 10.231 -3.346 1.00 40.25 212 GLY A CA 1
ATOM 1726 C C . GLY A 1 212 ? 24.842 10.509 -3.719 1.00 40.25 212 GLY A C 1
ATOM 1727 O O . GLY A 1 212 ? 25.572 11.082 -2.923 1.00 40.25 212 GLY A O 1
ATOM 1728 N N . ASN A 1 213 ? 25.226 10.122 -4.931 1.00 30.94 213 ASN A N 1
ATOM 1729 C CA . ASN A 1 213 ? 26.182 10.897 -5.705 1.00 30.94 213 ASN A CA 1
ATOM 1730 C C . ASN A 1 213 ? 25.363 11.849 -6.583 1.00 30.94 213 ASN A C 1
ATOM 1732 O O . ASN A 1 213 ? 25.023 11.512 -7.718 1.00 30.94 213 ASN A O 1
ATOM 1736 N N . GLU A 1 214 ? 25.006 12.995 -6.008 1.00 32.59 214 GLU A N 1
ATOM 1737 C CA . GLU A 1 214 ? 24.880 14.263 -6.735 1.00 32.59 214 GLU A CA 1
ATOM 1738 C C . GLU A 1 214 ? 25.961 15.204 -6.206 1.00 32.59 214 GLU A C 1
ATOM 1740 O O . GLU A 1 214 ? 26.102 15.279 -4.963 1.00 32.59 214 GLU A O 1
#

Nearest PDB structures (foldseek):
  8bsi-assembly1_SL  TM=7.125E-01  e=8.452E-01  Giardia duodenalis
  7qiz-assembly1_PA  TM=6.541E-01  e=1.037E+00  Solanum lycopersicum
  5dat-assembly2_C0  TM=6.460E-01  e=1.037E+00  Saccharomyces cerevisiae S288C
  9cai-assembly1_AK  TM=6.338E-01  e=1.339E+00  Caenorhabditis elegans
  3m8e-assembly1_A  TM=4.269E-01  e=5.910E-01  Bacillus thuringiensis serovar israelensis

pLDDT: mean 82.98, std 19.65, range [30.94, 98.31]